Protein AF-A0A1C7M154-F1 (afdb_monomer)

Organism: Grifola frondosa (NCBI:txid5627)

Foldseek 3Di:
DDDDDDDDDDDDDDDDDDDDDDDDDDDDDDDDDDDDDDDDDDDDDDDPPPPPPPVQLVPKFWDWDDPPLAWIWTWIDDPFKIKIKIKGNLPAAAQKKKKWFDFDLAPTWMWIWGAAPVRDMAIFIFHDNHPDFTAGDPDDPKDKAWDSVPWACDDRMTMTMIMTGDDPDQKTKMKIFTANRHLNDNDSGGTGDHGPDMGIDMMGRGHRDHDDDDPPPPPDPPPPPQPPVSVVVVLVVVLCCCLVVPQPVVLVVQLVVCVVPDPCSVVSSVCSNPVVSVVVVVVSVPPDDDPPPPDDPPPPPVVVVVVVVVVVVVVVVVVVVVVVVVVVVVVVVPPD

Mean predicted aligned error: 20.42 Å

Nearest PDB structures (foldseek):
  4zel-assembly1_A  TM=6.102E-01  e=1.516E-05  Homo sapiens
  3hg0-assembly1_A  TM=2.632E-01  e=2.542E-01  Lactococcus phage TP901-1
  2f0c-assembly1_C  TM=2.699E-01  e=4.718E-01  Lactococcus phage TP901-1
  5d28-assembly1_D  TM=1.969E-01  e=4.227E+00  Orf virus
  5d28-assembly1_A  TM=1.958E-01  e=5.293E+00  Orf virus

Sequence (336 aa):
MRSGLALLIFAVSTLVAAHPKDNGSGGDNDAQNAAVSSTASSTAAAASATASGSNSTSGLTGETICMAALMCISAVVNGSTVEYTLQSTGAQTLGWMAMGFGTTMAGSPMVIMWPNSDNSITLSQRLATGEIMPIVDSNPPRAATLQESLSDLAGSTPTMVYTIPANSDTQQNIIWAFGTTNPDDSSPSANLLMHIMSGPTSIDLTKPLSGSSNSSTSAPVIVTPLMPYEKMIVKHAILCVVGFLGLLPAGALLARYLRTFSSTWFNGHWIFQFALACIICTVISGISGFHIGLCEERTNIDDLDNVERALFASNTKRNSGFRELSQITYRTFSRK

Structure (mmCIF, N/CA/C/O backbone):
data_AF-A0A1C7M154-F1
#
_entry.id   AF-A0A1C7M154-F1
#
loop_
_atom_site.group_PDB
_atom_site.id
_atom_site.type_symbol
_atom_site.label_atom_id
_atom_site.label_alt_id
_atom_site.label_comp_id
_atom_site.label_asym_id
_atom_site.label_entity_id
_atom_site.label_seq_id
_atom_site.pdbx_PDB_ins_code
_atom_site.Cartn_x
_atom_site.Cartn_y
_atom_site.Cartn_z
_atom_site.occupancy
_atom_site.B_iso_or_equiv
_atom_site.auth_seq_id
_atom_site.auth_comp_id
_atom_site.auth_asym_id
_atom_site.auth_atom_id
_atom_site.pdbx_PDB_model_num
ATOM 1 N N . MET A 1 1 ? 6.634 -9.603 -58.560 1.00 41.47 1 MET A N 1
ATOM 2 C CA . MET A 1 1 ? 7.430 -8.572 -57.857 1.00 41.47 1 MET A CA 1
ATOM 3 C C . MET A 1 1 ? 6.630 -7.268 -57.961 1.00 41.47 1 MET A C 1
ATOM 5 O O . MET A 1 1 ? 6.709 -6.624 -58.987 1.00 41.47 1 MET A O 1
ATOM 9 N N . ARG A 1 2 ? 5.545 -7.029 -57.210 1.00 37.97 2 ARG A N 1
ATOM 10 C CA . ARG A 1 2 ? 5.403 -6.648 -55.785 1.00 37.97 2 ARG A CA 1
ATOM 11 C C . ARG A 1 2 ? 6.294 -5.471 -55.346 1.00 37.97 2 ARG A C 1
ATOM 13 O O . ARG A 1 2 ? 7.397 -5.712 -54.882 1.00 37.97 2 ARG A O 1
ATOM 20 N N . SER A 1 3 ? 5.771 -4.249 -55.503 1.00 47.31 3 SER A N 1
ATOM 21 C CA . SER A 1 3 ? 5.882 -3.061 -54.618 1.00 47.31 3 SER A CA 1
ATOM 22 C C . SER A 1 3 ? 5.215 -1.883 -55.353 1.00 47.31 3 SER A C 1
ATOM 24 O O . SER A 1 3 ? 5.508 -1.693 -56.523 1.00 47.31 3 SER A O 1
ATOM 26 N N . GLY A 1 4 ? 4.290 -1.077 -54.833 1.00 36.09 4 GLY A N 1
ATOM 27 C CA . GLY A 1 4 ? 3.858 -0.833 -53.461 1.00 36.09 4 GLY A CA 1
ATOM 28 C C . GLY A 1 4 ? 3.883 0.678 -53.214 1.00 36.09 4 GLY A C 1
ATOM 29 O O . GLY A 1 4 ? 4.950 1.197 -52.920 1.00 36.09 4 GLY A O 1
ATOM 30 N N . LEU A 1 5 ? 2.748 1.375 -53.355 1.00 42.31 5 LEU A N 1
ATOM 31 C CA . LEU A 1 5 ? 2.497 2.661 -52.686 1.00 42.31 5 LEU A CA 1
ATOM 32 C C . LEU A 1 5 ? 0.999 3.005 -52.762 1.00 42.31 5 LEU A C 1
ATOM 34 O O . LEU A 1 5 ? 0.522 3.558 -53.748 1.00 42.31 5 LEU A O 1
ATOM 38 N N . ALA A 1 6 ? 0.248 2.632 -51.728 1.00 41.16 6 ALA A N 1
ATOM 39 C CA . ALA A 1 6 ? -1.108 3.118 -51.502 1.00 41.16 6 ALA A CA 1
ATOM 40 C C . ALA A 1 6 ? -1.053 4.098 -50.326 1.00 41.16 6 ALA A C 1
ATOM 42 O O . ALA A 1 6 ? -0.751 3.719 -49.197 1.00 41.16 6 ALA A O 1
ATOM 43 N N . LEU A 1 7 ? -1.286 5.368 -50.645 1.00 38.97 7 LEU A N 1
ATOM 44 C CA . LEU A 1 7 ? -1.477 6.473 -49.718 1.00 38.97 7 LEU A CA 1
ATOM 45 C C . LEU A 1 7 ? -2.889 6.345 -49.130 1.00 38.97 7 LEU A C 1
ATOM 47 O O . LEU A 1 7 ? -3.859 6.351 -49.887 1.00 38.97 7 LEU A O 1
ATOM 51 N N . LEU A 1 8 ? -3.020 6.225 -47.810 1.00 38.38 8 LEU A N 1
ATOM 52 C CA . LEU A 1 8 ? -4.323 6.228 -47.146 1.00 38.38 8 LEU A CA 1
ATOM 53 C C . LEU A 1 8 ? -4.295 7.195 -45.962 1.00 38.38 8 LEU A C 1
ATOM 55 O O . LEU A 1 8 ? -3.631 6.981 -44.952 1.00 38.38 8 LEU A O 1
ATOM 59 N N . ILE A 1 9 ? -5.001 8.300 -46.180 1.00 44.03 9 ILE A N 1
ATOM 60 C CA . ILE A 1 9 ? -5.341 9.360 -45.239 1.00 44.03 9 ILE A CA 1
ATOM 61 C C . ILE A 1 9 ? -6.497 8.845 -44.381 1.00 44.03 9 ILE A C 1
ATOM 63 O O . ILE A 1 9 ? -7.514 8.438 -44.935 1.00 44.03 9 ILE A O 1
ATOM 67 N N . PHE A 1 10 ? -6.384 8.928 -43.057 1.00 35.16 10 PHE A N 1
ATOM 68 C CA . PHE A 1 10 ? -7.551 8.938 -42.175 1.00 35.16 10 PHE A CA 1
ATOM 69 C C . PHE A 1 10 ? -7.342 9.950 -41.050 1.00 35.16 10 PHE A C 1
ATOM 71 O O . PHE A 1 10 ? -6.607 9.720 -40.095 1.00 35.16 10 PHE A O 1
ATOM 78 N N . ALA A 1 11 ? -8.007 11.093 -41.209 1.00 39.06 11 ALA A N 1
ATOM 79 C CA . ALA A 1 11 ? -8.373 11.989 -40.127 1.00 39.06 11 ALA A CA 1
ATOM 80 C C . ALA A 1 11 ? -9.690 11.482 -39.526 1.00 39.06 11 ALA A C 1
ATOM 82 O O . ALA A 1 11 ? -10.617 11.158 -40.268 1.00 39.06 11 ALA A O 1
ATOM 83 N N . VAL A 1 12 ? -9.787 11.441 -38.198 1.00 37.19 12 VAL A N 1
ATOM 84 C CA . VAL A 1 12 ? -11.063 11.268 -37.497 1.00 37.19 12 VAL A CA 1
ATOM 85 C C . VAL A 1 12 ? -11.185 12.393 -36.480 1.00 37.19 12 VAL A C 1
ATOM 87 O O . VAL A 1 12 ? -10.523 12.406 -35.447 1.00 37.19 12 VAL A O 1
ATOM 90 N N . SER A 1 13 ? -12.025 13.362 -36.831 1.00 38.16 13 SER A N 1
ATOM 91 C CA . SER A 1 13 ? -12.656 14.298 -35.911 1.00 38.16 13 SER A CA 1
ATOM 92 C C . SER A 1 13 ? -13.972 13.684 -35.445 1.00 38.16 13 SER A C 1
ATOM 94 O O . SER A 1 13 ? -14.763 13.249 -36.278 1.00 38.16 13 SER A O 1
ATOM 96 N N . THR A 1 14 ? -14.254 13.732 -34.147 1.00 42.22 14 THR A N 1
ATOM 97 C CA . THR A 1 14 ? -15.626 13.619 -33.637 1.00 42.22 14 THR A CA 1
ATOM 98 C C . THR A 1 14 ? -15.867 14.682 -32.580 1.00 42.22 14 THR A C 1
ATOM 100 O O . THR A 1 14 ? -15.286 14.670 -31.498 1.00 42.22 14 THR A O 1
ATOM 103 N N . LEU A 1 15 ? -16.728 15.613 -32.979 1.00 34.28 15 LEU A N 1
ATOM 104 C CA . LEU A 1 15 ? -17.442 16.611 -32.201 1.00 34.28 15 LEU A CA 1
ATOM 105 C C . LEU A 1 15 ? -18.646 15.908 -31.545 1.00 34.28 15 LEU A C 1
ATOM 107 O O . LEU A 1 15 ? -19.353 15.179 -32.240 1.00 34.28 15 LEU A O 1
ATOM 111 N N . VAL A 1 16 ? -18.928 16.148 -30.263 1.00 39.53 16 VAL A N 1
ATOM 112 C CA . VAL A 1 16 ? -20.250 15.862 -29.675 1.00 39.53 16 VAL A CA 1
ATOM 113 C C . VAL A 1 16 ? -20.767 17.124 -28.997 1.00 39.53 16 VAL A C 1
ATOM 115 O O . VAL A 1 16 ? -20.074 17.768 -28.214 1.00 39.53 16 VAL A O 1
ATOM 118 N N . ALA A 1 17 ? -21.988 17.474 -29.391 1.00 35.03 17 ALA A N 1
ATOM 119 C CA . ALA A 1 17 ? -22.746 18.654 -29.022 1.00 35.03 17 ALA A CA 1
ATOM 120 C C . ALA A 1 17 ? -23.394 18.525 -27.635 1.00 35.03 17 ALA A C 1
ATOM 122 O O . ALA A 1 17 ? -23.859 17.450 -27.259 1.00 35.03 17 ALA A O 1
ATOM 123 N N . ALA A 1 18 ? -23.510 19.651 -26.928 1.00 35.72 18 ALA A N 1
ATOM 124 C CA . ALA A 1 18 ? -24.386 19.815 -25.773 1.00 35.72 18 ALA A CA 1
ATOM 125 C C . ALA A 1 18 ? -25.512 20.802 -26.129 1.00 35.72 18 ALA A C 1
ATOM 127 O O . ALA A 1 18 ? -25.255 21.889 -26.647 1.00 35.72 18 ALA A O 1
ATOM 128 N N . HIS A 1 19 ? -26.755 20.391 -25.875 1.00 36.00 19 HIS A N 1
ATOM 129 C CA . HIS A 1 19 ? -27.983 21.172 -26.048 1.00 36.00 19 HIS A CA 1
ATOM 130 C C . HIS A 1 19 ? -28.336 21.905 -24.736 1.00 36.00 19 HIS A C 1
ATOM 132 O O . HIS A 1 19 ? -28.139 21.326 -23.664 1.00 36.00 19 HIS A O 1
ATOM 138 N N . PRO A 1 20 ? -28.880 23.137 -24.785 1.00 46.97 20 PRO A N 1
ATOM 139 C CA . PRO A 1 20 ? -29.168 23.949 -23.601 1.00 46.97 20 PRO A CA 1
ATOM 140 C C . PRO A 1 20 ? -30.495 23.567 -22.925 1.00 46.97 20 PRO A C 1
ATOM 142 O O . PRO A 1 20 ? -31.377 22.969 -23.549 1.00 46.97 20 PRO A O 1
ATOM 145 N N . LYS A 1 21 ? -30.654 23.955 -21.653 1.00 44.06 21 LYS A N 1
ATOM 146 C CA . LYS A 1 21 ? -31.955 24.070 -20.981 1.00 44.06 21 LYS A CA 1
ATOM 147 C C . LYS A 1 21 ? -32.096 25.444 -20.330 1.00 44.06 21 LYS A C 1
ATOM 149 O O . LYS A 1 21 ? -31.145 25.970 -19.759 1.00 44.06 21 LYS A O 1
ATOM 154 N N . ASP A 1 22 ? -33.303 25.966 -20.500 1.00 45.44 22 ASP A N 1
ATOM 155 C CA . ASP A 1 22 ? -33.770 27.331 -20.300 1.00 45.44 22 ASP A CA 1
ATOM 156 C C . ASP A 1 22 ? -33.967 27.785 -18.846 1.00 45.44 22 ASP A C 1
ATOM 158 O O . ASP A 1 22 ? -34.090 26.997 -17.909 1.00 45.44 22 ASP A O 1
ATOM 162 N N . ASN A 1 23 ? -34.059 29.114 -18.748 1.00 46.16 23 ASN A N 1
ATOM 163 C CA . ASN A 1 23 ? -34.400 29.973 -17.617 1.00 46.16 23 ASN A CA 1
ATOM 164 C C . ASN A 1 23 ? -35.858 29.859 -17.115 1.00 46.16 23 ASN A C 1
ATOM 166 O O . ASN A 1 23 ? -36.780 29.600 -17.885 1.00 46.16 23 ASN A O 1
ATOM 170 N N . GLY A 1 24 ? -36.066 30.267 -15.856 1.00 35.03 24 GLY A N 1
ATOM 171 C CA . GLY A 1 24 ? -37.339 30.744 -15.282 1.00 35.03 24 GLY A CA 1
ATOM 172 C C . GLY A 1 24 ? -37.205 30.848 -13.753 1.00 35.03 24 GLY A C 1
ATOM 173 O O . GLY A 1 24 ? -37.067 29.821 -13.107 1.00 35.03 24 GLY A O 1
ATOM 174 N N . SER A 1 25 ? -36.946 32.006 -13.132 1.00 37.38 25 SER A N 1
ATOM 175 C CA . SER A 1 25 ? -37.744 33.238 -12.951 1.00 37.38 25 SER A CA 1
ATOM 176 C C . SER A 1 25 ? -38.826 33.140 -11.863 1.00 37.38 25 SER A C 1
ATOM 178 O O . SER A 1 25 ? -39.807 32.426 -12.035 1.00 37.38 25 SER A O 1
ATOM 180 N N . GLY A 1 26 ? -38.659 33.966 -10.819 1.00 32.78 26 GLY A N 1
ATOM 181 C CA . GLY A 1 26 ? -39.734 34.746 -10.191 1.00 32.78 26 GLY A CA 1
ATOM 182 C C . GLY A 1 26 ? -40.412 34.174 -8.942 1.00 32.78 26 GLY A C 1
ATOM 183 O O . GLY A 1 26 ? -41.005 33.102 -8.993 1.00 32.78 26 GLY A O 1
ATOM 184 N N . GLY A 1 27 ? -40.434 34.963 -7.858 1.00 34.44 27 GLY A N 1
ATOM 185 C CA . GLY A 1 27 ? -41.433 34.806 -6.796 1.00 34.44 27 GLY A CA 1
ATOM 186 C C . GLY A 1 27 ? -41.036 35.329 -5.417 1.00 34.44 27 GLY A C 1
ATOM 187 O O . GLY A 1 27 ? -40.875 34.529 -4.502 1.00 34.44 27 GLY A O 1
ATOM 188 N N . ASP A 1 28 ? -40.922 36.650 -5.269 1.00 40.94 28 ASP A N 1
ATOM 189 C CA . ASP A 1 28 ? -41.000 37.340 -3.975 1.00 40.94 28 ASP A CA 1
ATOM 190 C C . ASP A 1 28 ? -42.370 37.102 -3.320 1.00 40.94 28 ASP A C 1
ATOM 192 O O . ASP A 1 28 ? -43.375 37.068 -4.029 1.00 40.94 28 ASP A O 1
ATOM 196 N N . ASN A 1 29 ? -42.420 36.994 -1.986 1.00 49.47 29 ASN A N 1
ATOM 197 C CA . ASN A 1 29 ? -43.559 37.428 -1.168 1.00 49.47 29 ASN A CA 1
ATOM 198 C C . ASN A 1 29 ? -43.111 37.687 0.279 1.00 49.47 29 ASN A C 1
ATOM 200 O O . ASN A 1 29 ? -42.797 36.771 1.040 1.00 49.47 29 ASN A O 1
ATOM 204 N N . ASP A 1 30 ? -43.113 38.975 0.611 1.00 35.81 30 ASP A N 1
ATOM 205 C CA . ASP A 1 30 ? -43.060 39.567 1.942 1.00 35.81 30 ASP A CA 1
ATOM 206 C C . ASP A 1 30 ? -44.344 39.325 2.764 1.00 35.81 30 ASP A C 1
ATOM 208 O O . ASP A 1 30 ? -45.377 38.896 2.252 1.00 35.81 30 ASP A O 1
ATOM 212 N N . ALA A 1 31 ? -44.262 39.783 4.020 1.00 36.31 31 ALA A N 1
ATOM 213 C CA . ALA A 1 31 ? -45.328 40.155 4.959 1.00 36.31 31 ALA A CA 1
ATOM 214 C C . ALA A 1 31 ? -45.718 39.069 5.981 1.00 36.31 31 ALA A C 1
ATOM 216 O O . ALA A 1 31 ? -46.324 38.054 5.666 1.00 36.31 31 ALA A O 1
ATOM 217 N N . GLN A 1 32 ? -45.235 39.154 7.224 1.00 33.09 32 GLN A N 1
ATOM 218 C CA . GLN A 1 32 ? -45.554 40.117 8.296 1.00 33.09 32 GLN A CA 1
ATOM 219 C C . GLN A 1 32 ? -46.784 39.734 9.138 1.00 33.09 32 GLN A C 1
ATOM 221 O O . GLN A 1 32 ? -47.911 39.684 8.664 1.00 33.09 32 GLN A O 1
ATOM 226 N N . ASN A 1 33 ? -46.499 39.690 10.445 1.00 31.27 33 ASN A N 1
ATOM 227 C CA . ASN A 1 33 ? -47.320 40.161 11.559 1.00 31.27 33 ASN A CA 1
ATOM 228 C C . ASN A 1 33 ? -48.384 39.214 12.141 1.00 31.27 33 ASN A C 1
ATOM 230 O O . ASN A 1 33 ? -49.430 38.987 11.549 1.00 31.27 33 ASN A O 1
ATOM 234 N N . ALA A 1 34 ? -48.174 38.811 13.396 1.00 32.00 34 ALA A N 1
ATOM 235 C CA . ALA A 1 34 ? -49.089 39.175 14.481 1.00 32.00 34 ALA A CA 1
ATOM 236 C C . ALA A 1 34 ? -48.482 38.791 15.836 1.00 32.00 34 ALA A C 1
ATOM 238 O O . ALA A 1 34 ? -48.326 37.618 16.172 1.00 32.00 34 ALA A O 1
ATOM 239 N N . ALA A 1 35 ? -48.167 39.813 16.627 1.00 31.12 35 ALA A N 1
ATOM 240 C CA . ALA A 1 35 ? -47.977 39.690 18.060 1.00 31.12 35 ALA A CA 1
ATOM 241 C C . ALA A 1 35 ? -49.317 39.355 18.735 1.00 31.12 35 ALA A C 1
ATOM 243 O O . ALA A 1 35 ? -50.307 40.055 18.526 1.00 31.12 35 ALA A O 1
ATOM 244 N N . VAL A 1 36 ? -49.325 38.343 19.603 1.00 33.00 36 VAL A N 1
ATOM 245 C CA . VAL A 1 36 ? -50.327 38.202 20.663 1.00 33.00 36 VAL A CA 1
ATOM 246 C C . VAL A 1 36 ? -49.579 37.971 21.969 1.00 33.00 36 VAL A C 1
ATOM 248 O O . VAL A 1 36 ? -48.823 37.016 22.121 1.00 33.00 36 VAL A O 1
ATOM 251 N N . SER A 1 37 ? -49.768 38.912 22.889 1.00 32.03 37 SER A N 1
ATOM 252 C CA . SER A 1 37 ? -49.282 38.883 24.262 1.00 32.03 37 SER A CA 1
ATOM 253 C C . SER A 1 37 ? -50.371 38.295 25.157 1.00 32.03 37 SER A C 1
ATOM 255 O O . SER A 1 37 ? -51.498 38.789 25.146 1.00 32.03 37 SER A O 1
ATOM 257 N N . SER A 1 38 ? -50.036 37.281 25.956 1.00 33.72 38 SER A N 1
ATOM 258 C CA . SER A 1 38 ? -50.789 36.926 27.163 1.00 33.72 38 SER A CA 1
ATOM 259 C C . SER A 1 38 ? -49.883 36.227 28.183 1.00 33.72 38 SER A C 1
ATOM 261 O O . SER A 1 38 ? -49.519 35.067 28.030 1.00 33.72 38 SER A O 1
ATOM 263 N N . THR A 1 39 ? -49.501 37.012 29.187 1.00 29.86 39 THR A N 1
ATOM 264 C CA . THR A 1 39 ? -49.412 36.738 30.631 1.00 29.86 39 THR A CA 1
ATOM 265 C C . THR A 1 39 ? -48.953 35.358 31.146 1.00 29.86 39 THR A C 1
ATOM 267 O O . THR A 1 39 ? -49.583 34.329 30.944 1.00 29.86 39 THR A O 1
ATOM 270 N N . ALA A 1 40 ? -47.873 35.440 31.931 1.00 32.22 40 ALA A N 1
ATOM 271 C CA . ALA A 1 40 ? -47.174 34.478 32.785 1.00 32.22 40 ALA A CA 1
ATOM 272 C C . ALA A 1 40 ? -47.936 33.275 33.377 1.00 32.22 40 ALA A C 1
ATOM 274 O O . ALA A 1 40 ? -49.020 33.428 33.933 1.00 32.22 40 ALA A O 1
ATOM 275 N N . SER A 1 41 ? -47.237 32.131 33.453 1.00 31.83 41 SER A N 1
ATOM 276 C CA . SER A 1 41 ? -47.127 31.285 34.658 1.00 31.83 41 SER A CA 1
ATOM 277 C C . SER A 1 41 ? -45.963 30.292 34.522 1.00 31.83 41 SER A C 1
ATOM 279 O O . SER A 1 41 ? -45.795 29.620 33.511 1.00 31.83 41 SER A O 1
ATOM 281 N N . SER A 1 42 ? -45.137 30.243 35.559 1.00 41.12 42 SER A N 1
ATOM 282 C CA . SER A 1 42 ? -43.916 29.456 35.726 1.00 41.12 42 SER A CA 1
ATOM 283 C C . SER A 1 42 ? -44.135 27.940 35.710 1.00 41.12 42 SER A C 1
ATOM 285 O O . SER A 1 42 ? -44.860 27.431 36.558 1.00 41.12 42 SER A O 1
ATOM 287 N N . THR A 1 43 ? -43.394 27.214 34.872 1.00 35.69 43 THR A N 1
ATOM 288 C CA . THR A 1 43 ? -42.873 25.871 35.187 1.00 35.69 43 THR A CA 1
ATOM 289 C C . THR A 1 43 ? -41.583 25.645 34.396 1.00 35.69 43 THR A C 1
ATOM 291 O O . THR A 1 43 ? -41.546 25.774 33.176 1.00 35.69 43 THR A O 1
ATOM 294 N N . ALA A 1 44 ? -40.493 25.372 35.111 1.00 41.50 44 ALA A N 1
ATOM 295 C CA . ALA A 1 44 ? -39.223 24.975 34.525 1.00 41.50 44 ALA A CA 1
ATOM 296 C C . ALA A 1 44 ? -39.363 23.551 33.968 1.00 41.50 44 ALA A C 1
ATOM 298 O O . ALA A 1 44 ? -39.564 22.610 34.732 1.00 41.50 44 ALA A O 1
ATOM 299 N N . ALA A 1 45 ? -39.260 23.397 32.650 1.00 36.00 45 ALA A N 1
ATOM 300 C CA . ALA A 1 45 ? -39.128 22.104 31.995 1.00 36.00 45 ALA A CA 1
ATOM 301 C C . ALA A 1 45 ? -37.853 22.134 31.154 1.00 36.00 45 ALA A C 1
ATOM 303 O O . ALA A 1 45 ? -37.678 22.980 30.277 1.00 36.00 45 ALA A O 1
ATOM 304 N N . ALA A 1 46 ? -36.934 21.246 31.521 1.00 35.25 46 ALA A N 1
ATOM 305 C CA . ALA A 1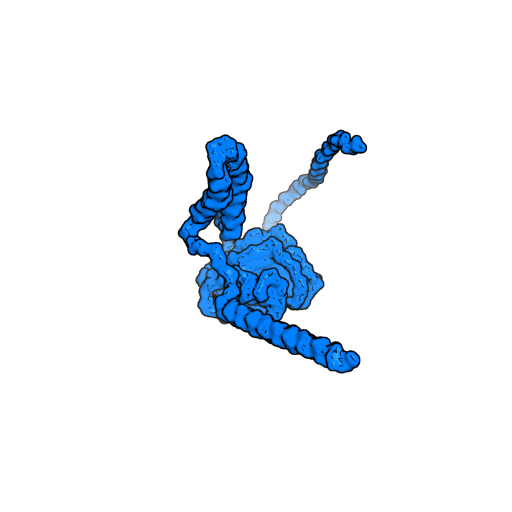 46 ? -35.611 21.105 30.955 1.00 35.25 46 ALA A CA 1
ATOM 306 C C . ALA A 1 46 ? -35.680 20.921 29.435 1.00 35.25 46 ALA A C 1
ATOM 308 O O . ALA A 1 46 ? -36.241 19.945 28.939 1.00 35.25 46 ALA A O 1
ATOM 309 N N . ALA A 1 47 ? -35.068 21.850 28.702 1.00 37.91 47 ALA A N 1
ATOM 310 C CA . ALA A 1 47 ? -34.684 21.609 27.326 1.00 37.91 47 ALA A CA 1
ATOM 311 C C . ALA A 1 47 ? -33.629 20.496 27.338 1.00 37.91 47 ALA A C 1
ATOM 313 O O . ALA A 1 47 ? -32.502 20.688 27.796 1.00 37.91 47 ALA A O 1
ATOM 314 N N . SER A 1 48 ? -34.018 19.314 26.873 1.00 39.91 48 SER A N 1
ATOM 315 C CA . SER A 1 48 ? -33.110 18.238 26.507 1.00 39.91 48 SER A CA 1
ATOM 316 C C . SER A 1 48 ? -32.251 18.723 25.342 1.00 39.91 48 SER A C 1
ATOM 318 O O . SER A 1 48 ? -32.631 18.617 24.178 1.00 39.91 48 SER A O 1
ATOM 320 N N . ALA A 1 49 ? -31.106 19.316 25.674 1.00 38.94 49 ALA A N 1
ATOM 321 C CA . ALA A 1 49 ? -30.028 19.529 24.733 1.00 38.94 49 ALA A CA 1
ATOM 322 C C . ALA A 1 49 ? -29.528 18.150 24.296 1.00 38.94 49 ALA A C 1
ATOM 324 O O . ALA A 1 49 ? -28.874 17.440 25.061 1.00 38.94 49 ALA A O 1
ATOM 325 N N . THR A 1 50 ? -29.860 17.758 23.069 1.00 37.47 50 THR A N 1
ATOM 326 C CA . THR A 1 50 ? -29.130 16.714 22.356 1.00 37.47 50 THR A CA 1
ATOM 327 C C . THR A 1 50 ? -27.692 17.202 22.247 1.00 37.47 50 THR A C 1
ATOM 329 O O . THR A 1 50 ? -27.377 18.067 21.432 1.00 37.47 50 THR A O 1
ATOM 332 N N . ALA A 1 51 ? -26.831 16.711 23.136 1.00 37.09 51 ALA A N 1
ATOM 333 C CA . ALA A 1 51 ? -25.401 16.894 23.025 1.00 37.09 51 ALA A CA 1
ATOM 334 C C . ALA A 1 51 ? -24.963 16.169 21.750 1.00 37.09 51 ALA A C 1
ATOM 336 O O . ALA A 1 51 ? -24.788 14.952 21.746 1.00 37.09 51 ALA A O 1
ATOM 337 N N . SER A 1 52 ? -24.818 16.914 20.653 1.00 39.72 52 SER A N 1
ATOM 338 C CA . SER A 1 52 ? -23.939 16.503 19.567 1.00 39.72 52 SER A CA 1
ATOM 339 C C . SER A 1 52 ? -22.575 16.281 20.203 1.00 39.72 52 SER A C 1
ATOM 341 O O . SER A 1 52 ? -21.923 17.232 20.633 1.00 39.72 52 SER A O 1
ATOM 343 N N . GLY A 1 53 ? -22.203 15.013 20.369 1.00 37.06 53 GLY A N 1
ATOM 344 C CA . GLY A 1 53 ? -20.901 14.617 20.869 1.00 37.06 53 GLY A CA 1
ATOM 345 C C . GLY A 1 53 ? -19.842 15.069 19.879 1.00 37.06 53 GLY A C 1
ATOM 346 O O . GLY A 1 53 ? -19.477 14.332 18.970 1.00 37.06 53 GLY A O 1
ATOM 347 N N . SER A 1 54 ? -19.357 16.294 20.051 1.00 42.31 54 SER A N 1
ATOM 348 C CA . SER A 1 54 ? -18.099 16.746 19.483 1.00 42.31 54 SER A CA 1
ATOM 349 C C . SER A 1 54 ? -17.012 15.910 20.146 1.00 42.31 54 SER A C 1
ATOM 351 O O . SER A 1 54 ? -16.550 16.249 21.239 1.00 42.31 54 SER A O 1
ATOM 353 N N . ASN A 1 55 ? -16.668 14.768 19.541 1.00 45.16 55 ASN A N 1
ATOM 354 C CA . ASN A 1 55 ? -15.568 13.942 20.014 1.00 45.16 55 ASN A CA 1
ATOM 355 C C . ASN A 1 55 ? -14.320 14.828 19.995 1.00 45.16 55 ASN A C 1
ATOM 357 O O . ASN A 1 55 ? -13.840 15.238 18.938 1.00 45.16 55 ASN A O 1
ATOM 361 N N . SER A 1 56 ? -13.885 15.250 21.177 1.00 47.59 56 SER A N 1
ATOM 362 C CA . SER A 1 56 ? -12.802 16.209 21.306 1.00 47.59 56 SER A CA 1
ATOM 363 C C . SER A 1 56 ? -11.521 15.469 20.948 1.00 47.59 56 SER A C 1
ATOM 365 O O . SER A 1 56 ? -11.048 14.659 21.733 1.00 47.59 56 SER A O 1
ATOM 367 N N . THR A 1 57 ? -10.953 15.734 19.769 1.00 56.41 57 THR A N 1
ATOM 368 C CA . THR A 1 57 ? -9.659 15.169 19.331 1.00 56.41 57 THR A CA 1
ATOM 369 C C . THR A 1 57 ? -8.469 15.718 20.127 1.00 56.41 57 THR A C 1
ATOM 371 O O . THR A 1 57 ? -7.316 15.454 19.796 1.00 56.41 57 THR A O 1
ATOM 374 N N . SER A 1 58 ? -8.735 16.494 21.179 1.00 56.38 58 SER A N 1
ATOM 375 C CA . SER A 1 58 ? -7.756 17.044 22.106 1.00 56.38 58 SER A CA 1
ATOM 376 C C . SER A 1 58 ? -6.913 15.922 22.718 1.00 56.38 58 SER A C 1
ATOM 378 O O . SER A 1 58 ? -7.353 15.232 23.632 1.00 56.38 58 SER A O 1
ATOM 380 N N . GLY A 1 59 ? -5.692 15.754 22.207 1.00 72.81 59 GLY A N 1
ATOM 381 C CA . GLY A 1 59 ? -4.726 14.758 22.678 1.00 72.81 59 GLY A CA 1
ATOM 382 C C . GLY A 1 59 ? -4.541 13.541 21.770 1.00 72.81 59 GLY A C 1
ATOM 383 O O . GLY A 1 59 ? -3.666 12.730 22.060 1.00 72.81 59 GLY A O 1
ATOM 384 N N . LEU A 1 60 ? -5.298 13.416 20.673 1.00 87.38 60 LEU A N 1
ATOM 385 C CA . LEU A 1 60 ? -5.021 12.400 19.655 1.00 87.38 60 LEU A CA 1
ATOM 386 C C . LEU A 1 60 ? -3.864 12.856 18.765 1.00 87.38 60 LEU A C 1
ATOM 388 O O . LEU A 1 60 ? -3.762 14.032 18.396 1.00 87.38 60 LEU A O 1
ATOM 392 N N . THR A 1 61 ? -3.000 11.913 18.410 1.00 93.75 61 THR A N 1
ATOM 393 C CA . THR A 1 61 ? -1.863 12.152 17.523 1.00 93.75 61 THR A CA 1
ATOM 394 C C . THR A 1 61 ? -1.962 11.287 16.277 1.00 93.75 61 THR A C 1
ATOM 396 O O . THR A 1 61 ? -2.605 10.240 16.285 1.00 93.75 61 THR A O 1
ATOM 399 N N . GLY A 1 62 ? -1.369 11.737 15.179 1.00 92.75 62 GLY A N 1
ATOM 400 C CA . GLY A 1 62 ? -1.491 11.079 13.895 1.00 92.75 62 GLY A CA 1
ATOM 401 C C . GLY A 1 62 ? -1.251 12.009 12.718 1.00 92.75 62 GLY A C 1
ATOM 402 O O . GLY A 1 62 ? -1.102 13.222 12.861 1.00 92.75 62 GLY A O 1
ATOM 403 N N . GLU A 1 63 ? -1.250 11.433 11.525 1.00 94.50 63 GLU A N 1
ATOM 404 C CA . GLU A 1 63 ? -1.013 12.156 10.283 1.00 94.50 63 GLU A CA 1
ATOM 405 C C . GLU A 1 63 ? -1.896 11.604 9.167 1.00 94.50 63 GLU A C 1
ATOM 407 O O . GLU A 1 63 ? -2.240 10.423 9.143 1.00 94.50 63 GLU A O 1
ATOM 412 N N . THR A 1 64 ? -2.254 12.481 8.229 1.00 94.62 64 THR A N 1
ATOM 413 C CA . THR A 1 64 ? -2.856 12.096 6.954 1.00 94.62 64 THR A CA 1
ATOM 414 C C . THR A 1 64 ? -1.896 12.405 5.823 1.00 94.62 64 THR A C 1
ATOM 416 O O . THR A 1 64 ? -1.406 13.528 5.710 1.00 94.62 64 THR A O 1
ATOM 419 N N . ILE A 1 65 ? -1.673 11.423 4.957 1.00 94.44 65 ILE A N 1
ATOM 420 C CA . ILE A 1 65 ? -0.878 11.566 3.743 1.00 94.44 65 ILE A CA 1
ATOM 421 C C . ILE A 1 65 ? -1.692 11.110 2.536 1.00 94.44 65 ILE A C 1
ATOM 423 O O . ILE A 1 65 ? -2.387 10.099 2.591 1.00 94.44 65 ILE A O 1
ATOM 427 N N . CYS A 1 66 ? -1.609 11.854 1.436 1.00 95.19 66 CYS A N 1
ATOM 428 C CA . CYS A 1 66 ? -2.284 11.529 0.182 1.00 95.19 66 CYS A CA 1
ATOM 429 C C . CYS A 1 66 ? -1.262 11.153 -0.888 1.00 95.19 66 CYS A C 1
ATOM 431 O O . CYS A 1 66 ? -0.239 11.819 -1.047 1.00 95.19 66 CYS A O 1
ATOM 433 N N . MET A 1 67 ? -1.544 10.083 -1.626 1.00 91.88 67 MET A N 1
ATOM 434 C CA . MET A 1 67 ? -0.619 9.463 -2.564 1.00 91.88 67 MET A CA 1
ATOM 435 C C . MET A 1 67 ? -1.188 9.484 -3.979 1.00 91.88 67 MET A C 1
ATOM 437 O O . MET A 1 67 ? -2.297 9.009 -4.230 1.00 91.88 67 MET A O 1
ATOM 441 N N . ALA A 1 68 ? -0.408 10.072 -4.892 1.00 82.75 68 ALA A N 1
ATOM 442 C CA . ALA A 1 68 ? -0.647 10.108 -6.337 1.00 82.75 68 ALA A CA 1
ATOM 443 C C . ALA A 1 68 ? -2.068 10.518 -6.773 1.00 82.75 68 ALA A C 1
ATOM 445 O O . ALA A 1 68 ? -2.548 10.085 -7.815 1.00 82.75 68 ALA A O 1
ATOM 446 N N . ALA A 1 69 ? -2.751 11.334 -5.964 1.00 89.88 69 ALA A N 1
ATOM 447 C CA . ALA A 1 69 ? -4.157 11.690 -6.145 1.00 89.88 69 ALA A CA 1
ATOM 448 C C . ALA A 1 69 ? -5.118 10.487 -6.268 1.00 89.88 69 ALA A C 1
ATOM 450 O O . ALA A 1 69 ? -6.229 10.685 -6.743 1.00 89.88 69 ALA A O 1
ATOM 451 N N . LEU A 1 70 ? -4.734 9.276 -5.837 1.00 92.75 70 LEU A N 1
ATOM 452 C CA . LEU A 1 70 ? -5.556 8.053 -5.893 1.00 92.75 70 LEU A CA 1
ATOM 453 C C . LEU A 1 70 ? -6.194 7.713 -4.545 1.00 92.75 70 LEU A C 1
ATOM 455 O O . LEU A 1 70 ? -7.363 7.330 -4.478 1.00 92.75 70 LEU A O 1
ATOM 459 N N . MET A 1 71 ? -5.416 7.842 -3.470 1.00 95.75 71 MET A N 1
ATOM 460 C CA . MET A 1 71 ? -5.869 7.528 -2.121 1.00 95.75 71 MET A CA 1
ATOM 461 C C . MET A 1 71 ? -5.165 8.376 -1.066 1.00 95.75 71 MET A C 1
ATOM 463 O O . MET A 1 71 ? -4.041 8.839 -1.266 1.00 95.75 71 MET A O 1
ATOM 467 N N . CYS A 1 72 ? -5.822 8.544 0.073 1.00 97.25 72 CYS A N 1
ATOM 468 C CA . CYS A 1 72 ? -5.253 9.105 1.285 1.00 97.25 72 CYS A CA 1
ATOM 469 C C . CYS A 1 72 ? -5.281 8.053 2.391 1.00 97.25 72 CYS A C 1
ATOM 471 O O . CYS A 1 72 ? -6.221 7.267 2.493 1.00 97.25 72 CYS A O 1
ATOM 473 N N . ILE A 1 73 ? -4.229 8.039 3.200 1.00 97.50 73 ILE A N 1
ATOM 474 C CA . ILE A 1 73 ? -4.141 7.241 4.414 1.00 97.50 73 ILE A CA 1
ATOM 475 C C . ILE A 1 73 ? -4.083 8.212 5.582 1.00 97.50 73 ILE A C 1
ATOM 477 O O . ILE A 1 73 ? -3.168 9.035 5.654 1.00 97.50 73 ILE A O 1
ATOM 481 N N . SER A 1 74 ? -5.024 8.076 6.505 1.00 96.56 74 SER A N 1
ATOM 482 C CA . SER A 1 74 ? -4.992 8.745 7.802 1.00 96.56 74 SER A CA 1
ATOM 483 C C . SER A 1 74 ? -4.666 7.728 8.881 1.00 96.56 74 SER A C 1
ATOM 485 O O . SER A 1 74 ? -5.245 6.648 8.888 1.00 96.56 74 SER A O 1
ATOM 487 N N . ALA A 1 75 ? -3.757 8.071 9.786 1.00 95.88 75 ALA A N 1
ATOM 488 C CA . ALA A 1 75 ? -3.480 7.298 10.987 1.00 95.88 75 ALA A CA 1
ATOM 489 C C . ALA A 1 75 ? -3.847 8.124 12.218 1.00 95.88 75 ALA A C 1
ATOM 491 O O . ALA A 1 75 ? -3.480 9.296 12.290 1.00 95.88 75 ALA A O 1
ATOM 492 N N . VAL A 1 76 ? -4.528 7.514 13.184 1.00 95.12 76 VAL A N 1
ATOM 493 C CA . VAL A 1 76 ? -4.906 8.138 14.456 1.00 95.12 76 VAL A CA 1
ATOM 494 C C . VAL A 1 76 ? -4.525 7.205 15.597 1.00 95.12 76 VAL A C 1
ATOM 496 O O . VAL A 1 76 ? -5.004 6.076 15.682 1.00 95.12 76 VAL A O 1
ATOM 499 N N . VAL A 1 77 ? -3.659 7.670 16.492 1.00 94.38 77 VAL A N 1
ATOM 500 C CA . VAL A 1 77 ? -3.283 6.946 17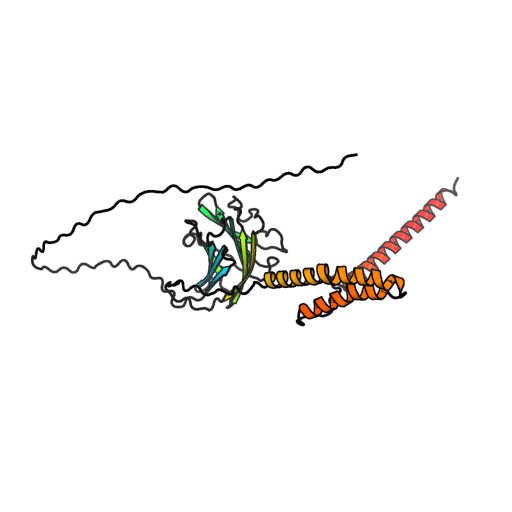.706 1.00 94.38 77 VAL A CA 1
ATOM 501 C C . VAL A 1 77 ? -4.359 7.168 18.760 1.00 94.38 77 VAL A C 1
ATOM 503 O O . VAL A 1 77 ? -4.578 8.290 19.216 1.00 94.38 77 VAL A O 1
ATOM 506 N N . ASN A 1 78 ? -5.009 6.082 19.168 1.00 89.56 78 ASN A N 1
ATOM 507 C CA . ASN A 1 78 ? -6.022 6.066 20.212 1.00 89.56 78 ASN A CA 1
ATOM 508 C C . ASN A 1 78 ? -5.637 5.031 21.277 1.00 89.56 78 ASN A C 1
ATOM 510 O O . ASN A 1 78 ? -5.936 3.837 21.166 1.00 89.56 78 ASN A O 1
ATOM 514 N N . GLY A 1 79 ? -4.911 5.491 22.298 1.00 87.25 79 GLY A N 1
ATOM 515 C CA . GLY A 1 79 ? -4.455 4.652 23.404 1.00 87.25 79 GLY A CA 1
ATOM 516 C C . GLY A 1 79 ? -3.547 3.510 22.938 1.00 87.25 79 GLY A C 1
ATOM 517 O O . GLY A 1 79 ? -2.423 3.743 22.506 1.00 87.25 79 GLY A O 1
ATOM 518 N N . SER A 1 80 ? -4.029 2.269 23.050 1.00 90.94 80 SER A N 1
ATOM 519 C CA . SER A 1 80 ? -3.287 1.051 22.689 1.00 90.94 80 SER A CA 1
ATOM 520 C C . SER A 1 80 ? -3.481 0.602 21.238 1.00 90.94 80 SER A C 1
ATOM 522 O O . SER A 1 80 ? -3.023 -0.479 20.869 1.00 90.94 80 SER A O 1
ATOM 524 N N . THR A 1 81 ? -4.171 1.387 20.412 1.00 94.62 81 THR A N 1
ATOM 525 C CA . THR A 1 81 ? -4.446 1.058 19.007 1.00 94.62 81 THR A CA 1
ATOM 526 C C . THR A 1 81 ? -4.161 2.238 18.094 1.00 94.62 81 THR A C 1
ATOM 528 O O . THR A 1 81 ? -4.279 3.392 18.501 1.00 94.62 81 THR A O 1
ATOM 531 N N . VAL A 1 82 ? -3.802 1.936 16.851 1.00 96.19 82 VAL A N 1
ATOM 532 C CA . VAL A 1 82 ? -3.759 2.905 15.759 1.00 96.19 82 VAL A CA 1
ATOM 533 C C . VAL A 1 82 ? -4.901 2.578 14.809 1.00 96.19 82 VAL A C 1
ATOM 535 O O . VAL A 1 82 ? -5.013 1.449 14.327 1.00 96.19 82 VAL A O 1
ATOM 538 N N . GLU A 1 83 ? -5.760 3.560 14.577 1.00 97.12 83 GLU A N 1
ATOM 539 C CA . GLU A 1 83 ? -6.802 3.518 13.561 1.00 97.12 83 GLU A CA 1
ATOM 540 C C . GLU A 1 83 ? -6.227 4.023 12.243 1.00 97.12 83 GLU A C 1
ATOM 542 O O . GLU A 1 83 ? -5.600 5.082 12.198 1.00 97.12 83 GLU A O 1
ATOM 547 N N . TYR A 1 84 ? -6.427 3.254 11.180 1.00 97.56 84 TYR A N 1
ATOM 548 C CA . TYR A 1 84 ? -6.027 3.606 9.831 1.00 97.56 84 TYR A CA 1
ATOM 549 C C . TYR A 1 84 ? -7.260 3.723 8.941 1.00 97.56 84 TYR A C 1
ATOM 551 O O . TYR A 1 84 ? -8.043 2.780 8.820 1.00 97.56 84 TYR A O 1
ATOM 559 N N . THR A 1 85 ? -7.382 4.863 8.269 1.00 97.81 85 THR A N 1
ATOM 560 C CA . THR A 1 85 ? -8.440 5.145 7.297 1.00 97.81 85 THR A CA 1
ATOM 561 C C . THR A 1 85 ? -7.833 5.201 5.909 1.00 97.81 85 THR A C 1
ATOM 563 O O . THR A 1 85 ? -6.996 6.058 5.629 1.00 97.81 85 THR A O 1
ATOM 566 N N . LEU A 1 86 ? -8.259 4.290 5.039 1.00 97.94 86 LEU A N 1
ATOM 567 C CA . LEU A 1 86 ? -7.912 4.264 3.623 1.00 97.94 86 LEU A CA 1
ATOM 568 C C . LEU A 1 86 ? -9.063 4.907 2.860 1.00 97.94 86 LEU A C 1
ATOM 570 O O . LEU A 1 86 ? -10.159 4.354 2.795 1.00 97.94 86 LEU A O 1
ATOM 574 N N . GLN A 1 87 ? -8.814 6.073 2.279 1.00 97.50 87 GLN A N 1
ATOM 575 C CA . GLN A 1 87 ? -9.807 6.831 1.530 1.00 97.50 87 GLN A CA 1
ATOM 576 C C . GLN A 1 87 ? -9.424 6.890 0.058 1.00 97.50 87 GLN A C 1
ATOM 578 O O . GLN A 1 87 ? -8.340 7.361 -0.275 1.00 97.50 87 GLN A O 1
ATOM 583 N N . SER A 1 88 ? -10.326 6.484 -0.833 1.00 96.81 88 SER A N 1
ATOM 584 C CA . SER A 1 88 ? -10.173 6.765 -2.260 1.00 96.81 88 SER A CA 1
ATOM 585 C C . SER A 1 88 ? -10.503 8.230 -2.547 1.00 96.81 88 SER A C 1
ATOM 587 O O . SER A 1 88 ? -11.437 8.796 -1.982 1.00 96.81 88 SER A O 1
ATOM 589 N N . THR A 1 89 ? -9.769 8.850 -3.466 1.00 95.56 89 THR A N 1
ATOM 590 C CA . THR A 1 89 ? -10.055 10.211 -3.954 1.00 95.56 89 THR A CA 1
ATOM 591 C C . THR A 1 89 ? -11.117 10.241 -5.057 1.00 95.56 89 THR A C 1
ATOM 593 O O . THR A 1 89 ? -11.516 11.324 -5.483 1.00 95.56 89 THR A O 1
ATOM 596 N N . GLY A 1 90 ? -11.536 9.076 -5.564 1.00 94.00 90 GLY A N 1
ATOM 597 C CA . GLY A 1 90 ? -12.436 8.967 -6.713 1.00 94.00 90 GLY A CA 1
ATOM 598 C C . GLY A 1 90 ? -11.785 9.259 -8.068 1.00 94.00 90 GLY A C 1
ATOM 599 O O . GLY A 1 90 ? -12.472 9.235 -9.085 1.00 94.00 90 GLY A O 1
ATOM 600 N N . ALA A 1 91 ? -10.470 9.513 -8.119 1.00 92.75 91 ALA A N 1
ATOM 601 C CA . ALA A 1 91 ? -9.762 9.763 -9.378 1.00 92.75 91 ALA A CA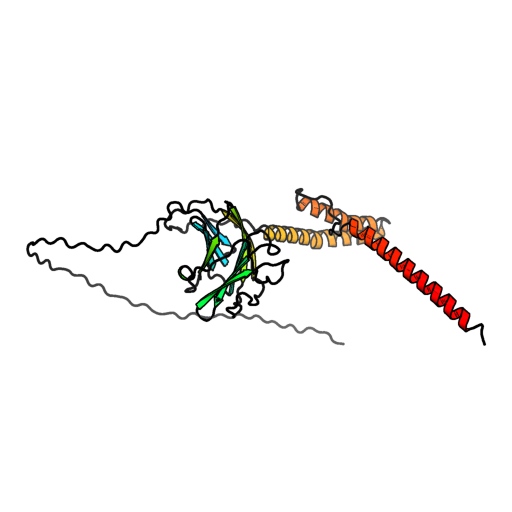 1
ATOM 602 C C . ALA A 1 91 ? -9.739 8.538 -10.310 1.00 92.75 91 ALA A C 1
ATOM 604 O O . ALA A 1 91 ? -9.649 8.690 -11.523 1.00 92.75 91 ALA A O 1
ATOM 605 N N . GLN A 1 92 ? -9.822 7.333 -9.741 1.00 94.38 92 GLN A N 1
ATOM 606 C CA . GLN A 1 92 ? -9.927 6.057 -10.445 1.00 94.38 92 GLN A CA 1
ATOM 607 C C . GLN A 1 92 ? -10.977 5.182 -9.751 1.00 94.38 92 GLN A C 1
ATOM 609 O O . GLN A 1 92 ? -11.223 5.336 -8.554 1.00 94.38 92 GLN A O 1
ATOM 614 N N . THR A 1 93 ? -11.565 4.233 -10.484 1.00 94.69 93 THR A N 1
ATOM 615 C CA . THR A 1 93 ? -12.480 3.235 -9.912 1.00 94.69 93 THR A CA 1
ATOM 616 C C . THR A 1 93 ? -11.784 2.449 -8.802 1.00 94.69 93 THR A C 1
ATOM 618 O O . THR A 1 93 ? -10.687 1.932 -9.012 1.00 94.69 93 THR A O 1
ATOM 621 N N . LEU A 1 94 ? -12.417 2.350 -7.632 1.00 96.00 94 LEU A N 1
ATOM 622 C CA . LEU A 1 94 ? -11.916 1.547 -6.521 1.00 96.00 94 LEU A CA 1
ATOM 623 C C . LEU A 1 94 ? -12.167 0.058 -6.794 1.00 96.00 94 LEU A C 1
ATOM 625 O O . LEU A 1 94 ? -13.313 -0.376 -6.853 1.00 96.00 94 LEU A O 1
ATOM 629 N N . GLY A 1 95 ? -11.091 -0.720 -6.906 1.00 97.19 95 GLY A N 1
ATOM 630 C CA . GLY A 1 95 ? -11.133 -2.179 -6.814 1.00 97.19 95 GLY A CA 1
ATOM 631 C C . GLY A 1 95 ? -10.734 -2.647 -5.420 1.00 97.19 95 GLY A C 1
ATOM 632 O O . GLY A 1 95 ? -11.515 -3.292 -4.733 1.00 97.19 95 GLY A O 1
ATOM 633 N N . TRP A 1 96 ? -9.527 -2.276 -4.992 1.00 98.19 96 TRP A N 1
ATOM 634 C CA . TRP A 1 96 ? -8.983 -2.581 -3.670 1.00 98.19 96 TRP A CA 1
ATOM 635 C C . TRP A 1 96 ? -7.911 -1.555 -3.279 1.00 98.19 96 TRP A C 1
ATOM 637 O O . TRP A 1 96 ? -7.259 -0.957 -4.139 1.00 98.19 96 TRP A O 1
ATOM 647 N N . MET A 1 97 ? -7.710 -1.357 -1.977 1.00 98.25 97 MET A N 1
ATOM 648 C CA . MET A 1 97 ? -6.623 -0.539 -1.429 1.00 98.25 97 MET A CA 1
ATOM 649 C C . MET A 1 97 ? -5.807 -1.359 -0.440 1.00 98.25 97 MET A C 1
ATOM 651 O O . MET A 1 97 ? -6.348 -2.208 0.268 1.00 98.25 97 MET A O 1
ATOM 655 N N . ALA A 1 98 ? -4.504 -1.102 -0.382 1.00 97.88 98 ALA A N 1
ATOM 656 C CA . ALA A 1 98 ? -3.623 -1.770 0.559 1.00 97.88 98 ALA A CA 1
ATOM 657 C C . ALA A 1 98 ? -2.670 -0.805 1.255 1.00 97.88 98 ALA A C 1
ATOM 659 O O . ALA A 1 98 ? -2.189 0.167 0.666 1.00 97.88 98 ALA A O 1
ATOM 660 N N . MET A 1 99 ? -2.343 -1.160 2.493 1.00 97.81 99 MET A N 1
ATOM 661 C CA . MET A 1 99 ? -1.244 -0.598 3.261 1.00 97.81 99 MET A CA 1
ATOM 662 C C . MET A 1 99 ? -0.358 -1.735 3.768 1.00 97.81 99 MET A C 1
ATOM 664 O O . MET A 1 99 ? -0.848 -2.683 4.372 1.00 97.81 99 MET A O 1
ATOM 668 N N . GLY A 1 100 ? 0.949 -1.641 3.551 1.00 97.06 100 GLY A N 1
ATOM 669 C CA . GLY A 1 100 ? 1.945 -2.528 4.146 1.00 97.06 100 GLY A CA 1
ATOM 670 C C . GLY A 1 100 ? 2.819 -1.820 5.163 1.00 97.06 100 GLY A C 1
ATOM 671 O O . GLY A 1 100 ? 3.083 -0.631 5.030 1.00 97.06 100 GLY A O 1
ATOM 672 N N . PHE A 1 101 ? 3.293 -2.559 6.160 1.00 96.50 101 PHE A N 1
ATOM 673 C CA . PHE A 1 101 ? 4.186 -2.073 7.207 1.00 96.50 101 PHE A CA 1
ATOM 674 C C . PHE A 1 101 ? 5.634 -2.416 6.857 1.00 96.50 101 PHE A C 1
ATOM 676 O O . PHE A 1 101 ? 6.101 -3.519 7.132 1.00 96.50 101 PHE A O 1
ATOM 683 N N . GLY A 1 102 ? 6.330 -1.469 6.229 1.00 94.62 102 GLY A N 1
ATOM 684 C CA . GLY A 1 102 ? 7.698 -1.635 5.746 1.00 94.62 102 GLY A CA 1
ATOM 685 C C . GLY A 1 102 ? 8.006 -0.704 4.576 1.00 94.62 102 GLY A C 1
ATOM 686 O O . GLY A 1 102 ? 7.334 0.307 4.384 1.00 94.62 102 GLY A O 1
ATOM 687 N N . THR A 1 103 ? 9.046 -1.024 3.809 1.00 94.69 103 THR A N 1
ATOM 688 C CA . THR A 1 103 ? 9.540 -0.186 2.697 1.00 94.69 103 THR A CA 1
ATOM 689 C C . THR A 1 103 ? 9.468 -0.870 1.329 1.00 94.69 103 THR A C 1
ATOM 691 O O . THR A 1 103 ? 9.626 -0.202 0.308 1.00 94.69 103 THR A O 1
ATOM 694 N N . THR A 1 104 ? 9.207 -2.178 1.295 1.00 94.75 104 THR A N 1
ATOM 695 C CA . THR A 1 104 ? 9.099 -3.015 0.085 1.00 94.75 104 THR A CA 1
ATOM 696 C C . THR A 1 104 ? 7.955 -4.010 0.228 1.00 94.75 104 THR A C 1
ATOM 698 O O . THR A 1 104 ? 7.605 -4.365 1.350 1.00 94.75 104 THR A O 1
ATOM 701 N N . MET A 1 105 ? 7.379 -4.501 -0.872 1.00 94.94 105 MET A N 1
ATOM 702 C CA . MET A 1 105 ? 6.294 -5.493 -0.818 1.00 94.94 105 MET A CA 1
ATOM 703 C C . MET A 1 105 ? 6.769 -6.818 -0.211 1.00 94.94 105 MET A C 1
ATOM 705 O O . MET A 1 105 ? 6.124 -7.376 0.678 1.00 94.94 105 MET A O 1
ATOM 709 N N . ALA A 1 106 ? 7.939 -7.285 -0.648 1.00 96.31 106 ALA A N 1
ATOM 710 C CA . ALA A 1 106 ? 8.586 -8.460 -0.087 1.00 96.31 106 ALA A CA 1
ATOM 711 C C . ALA A 1 106 ? 8.919 -8.249 1.400 1.00 96.31 106 ALA A C 1
ATOM 713 O O . ALA A 1 106 ? 9.579 -7.274 1.765 1.00 96.31 106 ALA A O 1
ATOM 714 N N . GLY A 1 107 ? 8.479 -9.179 2.247 1.00 94.25 107 GLY A N 1
ATOM 715 C CA . GLY A 1 107 ? 8.770 -9.206 3.681 1.00 94.25 107 GLY A CA 1
ATOM 716 C C . GLY A 1 107 ? 7.952 -8.240 4.544 1.00 94.25 107 GLY A C 1
ATOM 717 O O . GLY A 1 107 ? 8.106 -8.280 5.763 1.00 94.25 107 GLY A O 1
ATOM 718 N N . SER A 1 108 ? 7.076 -7.415 3.962 1.00 96.06 108 SER A N 1
ATOM 719 C CA . SER A 1 108 ? 6.228 -6.491 4.726 1.00 96.06 108 SER A CA 1
ATOM 720 C C . SER A 1 108 ? 4.835 -7.082 4.958 1.00 96.06 108 SER A C 1
ATOM 722 O O . SER A 1 108 ? 4.167 -7.442 3.985 1.00 96.06 108 SER A O 1
ATOM 724 N N . PRO A 1 109 ? 4.343 -7.150 6.208 1.00 96.75 109 PRO A N 1
ATOM 725 C CA . PRO A 1 109 ? 2.946 -7.466 6.480 1.00 96.75 109 PRO A CA 1
ATOM 726 C C . PRO A 1 109 ? 2.035 -6.391 5.886 1.00 96.75 109 PRO A C 1
ATOM 728 O O . PRO A 1 109 ? 2.269 -5.198 6.086 1.00 96.75 109 PRO A O 1
ATOM 731 N N . MET A 1 110 ? 0.994 -6.801 5.172 1.00 97.19 110 MET A N 1
ATOM 732 C CA . MET A 1 110 ? 0.068 -5.915 4.471 1.00 97.19 110 MET A CA 1
ATOM 733 C C . MET A 1 110 ? -1.361 -6.138 4.932 1.00 97.19 110 MET A C 1
ATOM 735 O O . MET A 1 110 ? -1.772 -7.267 5.174 1.00 97.19 110 MET A O 1
ATOM 739 N N . VAL A 1 111 ? -2.126 -5.058 5.010 1.00 98.31 111 VAL A N 1
ATOM 740 C CA . VAL A 1 111 ? -3.580 -5.065 5.125 1.00 98.31 111 VAL A CA 1
ATOM 741 C C . VAL A 1 111 ? -4.131 -4.621 3.783 1.00 98.31 111 VAL A C 1
ATOM 743 O O . VAL A 1 111 ? -3.796 -3.545 3.291 1.00 98.31 111 VAL A O 1
ATOM 746 N N . ILE A 1 112 ? -4.960 -5.464 3.187 1.00 98.38 112 ILE A N 1
ATOM 747 C CA . ILE A 1 112 ? -5.627 -5.215 1.916 1.00 98.38 112 ILE A CA 1
ATOM 748 C C . ILE A 1 112 ? -7.126 -5.225 2.177 1.00 98.38 112 ILE A C 1
ATOM 750 O O . ILE A 1 112 ? -7.626 -6.128 2.846 1.00 98.38 112 ILE A O 1
ATOM 754 N N . MET A 1 113 ? -7.830 -4.224 1.659 1.00 98.38 113 MET A N 1
ATOM 755 C CA . MET A 1 113 ? -9.268 -4.078 1.836 1.00 98.38 113 MET A CA 1
ATOM 756 C C . MET A 1 113 ? -9.959 -3.813 0.507 1.00 98.38 113 MET A C 1
ATOM 758 O O . MET A 1 113 ? -9.431 -3.092 -0.347 1.00 98.38 113 MET A O 1
ATOM 762 N N . TRP A 1 114 ? -11.146 -4.384 0.343 1.00 98.12 114 TRP A N 1
ATOM 763 C CA . TRP A 1 114 ? -11.993 -4.135 -0.816 1.00 98.12 114 TRP A CA 1
ATOM 764 C C . TRP A 1 114 ? -13.478 -4.236 -0.464 1.00 98.12 114 TRP A C 1
ATOM 766 O O . TRP A 1 114 ? -13.845 -4.989 0.442 1.00 98.12 114 TRP A O 1
ATOM 776 N N . PRO A 1 115 ? -14.333 -3.481 -1.172 1.00 96.81 115 PRO A N 1
ATOM 777 C CA . PRO A 1 115 ? -15.776 -3.620 -1.059 1.00 96.81 115 PRO A CA 1
ATOM 778 C C . PRO A 1 115 ? -16.251 -4.909 -1.733 1.00 96.81 115 PRO A C 1
ATOM 780 O O . PRO A 1 115 ? -15.702 -5.321 -2.751 1.00 96.81 115 PRO A O 1
ATOM 783 N N . ASN A 1 116 ? -17.307 -5.512 -1.209 1.00 95.88 116 ASN A N 1
ATOM 784 C CA . ASN A 1 116 ? -17.991 -6.650 -1.812 1.00 95.88 116 ASN A CA 1
ATOM 785 C C . ASN A 1 116 ? -19.306 -6.206 -2.466 1.00 95.88 116 ASN A C 1
ATOM 787 O O . ASN A 1 116 ? -19.816 -5.111 -2.221 1.00 95.88 116 ASN A O 1
ATOM 791 N N . SER A 1 117 ? -19.890 -7.078 -3.287 1.00 92.50 117 SER A N 1
ATOM 792 C CA . SER A 1 117 ? -21.147 -6.808 -4.002 1.00 92.50 117 SER A CA 1
ATOM 793 C C . SER A 1 117 ? -22.368 -6.626 -3.089 1.00 92.50 117 SER A C 1
ATOM 795 O O . SER A 1 117 ? -23.364 -6.038 -3.507 1.00 92.50 117 SER A O 1
ATOM 797 N N . ASP A 1 118 ? -22.295 -7.087 -1.840 1.00 91.88 118 ASP A N 1
ATOM 798 C CA . ASP A 1 118 ? -23.318 -6.928 -0.800 1.00 91.88 118 ASP A CA 1
ATOM 799 C C . ASP A 1 118 ? -23.130 -5.664 0.066 1.00 91.88 118 ASP A C 1
ATOM 801 O O . ASP A 1 118 ? -23.869 -5.464 1.029 1.00 91.88 118 ASP A O 1
ATOM 805 N N . ASN A 1 119 ? -22.186 -4.788 -0.297 1.00 89.81 119 ASN A N 1
ATOM 806 C CA . ASN A 1 119 ? -21.733 -3.621 0.472 1.00 89.81 119 ASN A CA 1
ATOM 807 C C . ASN A 1 119 ? -21.014 -3.956 1.790 1.00 89.81 119 ASN A C 1
ATOM 809 O O . ASN A 1 119 ? -20.769 -3.051 2.588 1.00 89.81 119 ASN A O 1
ATOM 813 N N . SER A 1 120 ? -20.644 -5.217 2.028 1.00 94.50 120 SER A N 1
ATOM 814 C CA . SER A 1 120 ? -19.670 -5.544 3.071 1.00 94.50 120 SER A CA 1
ATOM 815 C C . SER A 1 120 ? -18.250 -5.195 2.613 1.00 94.50 120 SER A C 1
ATOM 817 O O . SER A 1 120 ? -18.004 -4.911 1.438 1.00 94.50 120 SER A O 1
ATOM 819 N N . ILE A 1 121 ? -17.298 -5.206 3.543 1.00 97.56 121 ILE A N 1
ATOM 820 C CA . ILE A 1 121 ? -15.882 -4.974 3.254 1.00 97.56 121 ILE A CA 1
ATOM 821 C C . ILE A 1 121 ? -15.112 -6.222 3.650 1.00 97.56 121 ILE A C 1
ATOM 823 O O . ILE A 1 121 ? -15.228 -6.695 4.779 1.00 97.56 121 ILE A O 1
ATOM 827 N N . THR A 1 122 ? -14.267 -6.724 2.757 1.00 98.12 122 THR A N 1
ATOM 828 C CA . THR A 1 122 ? -13.304 -7.756 3.130 1.00 98.12 122 THR A CA 1
ATOM 829 C C . THR A 1 122 ? -12.004 -7.104 3.558 1.00 98.12 122 THR A C 1
ATOM 831 O O . THR A 1 122 ? -11.413 -6.325 2.814 1.00 98.12 122 THR A O 1
ATOM 834 N N . LEU A 1 123 ? -11.536 -7.461 4.755 1.00 98.12 123 LEU A N 1
ATOM 835 C CA . LEU A 1 123 ? -10.183 -7.188 5.224 1.00 98.12 123 LEU A CA 1
ATOM 836 C C . LEU A 1 123 ? -9.349 -8.464 5.105 1.00 98.12 123 LEU A C 1
ATOM 838 O O . LEU A 1 123 ? -9.734 -9.527 5.587 1.00 98.12 123 LEU A O 1
ATOM 842 N N . SER A 1 124 ? -8.175 -8.347 4.495 1.00 98.25 124 SER A N 1
ATOM 843 C CA . SER A 1 124 ? -7.220 -9.437 4.350 1.00 98.25 124 SER A CA 1
ATOM 844 C C . SER A 1 124 ? -5.831 -9.001 4.788 1.00 98.25 124 SER A C 1
ATOM 846 O O . SER A 1 124 ? -5.257 -8.070 4.222 1.00 98.25 124 SER A O 1
ATOM 848 N N . GLN A 1 125 ? -5.272 -9.691 5.782 1.00 97.88 125 GLN A N 1
ATOM 849 C CA . GLN A 1 125 ? -3.865 -9.539 6.135 1.00 97.88 125 GLN A CA 1
ATOM 850 C C . GLN A 1 125 ? -3.024 -10.532 5.347 1.00 97.88 125 GLN A C 1
ATOM 852 O O . GLN A 1 125 ? -3.293 -11.734 5.370 1.00 97.88 125 GLN A O 1
ATOM 857 N N . ARG A 1 126 ? -2.018 -10.033 4.631 1.00 98.00 126 ARG A N 1
ATOM 858 C CA . ARG A 1 126 ? -1.189 -10.835 3.730 1.00 98.00 126 ARG A CA 1
ATOM 859 C C . ARG A 1 126 ? 0.294 -10.555 3.900 1.00 98.00 126 ARG A C 1
ATOM 861 O O . ARG A 1 126 ? 0.691 -9.483 4.348 1.00 98.00 126 ARG A O 1
ATOM 868 N N . LEU A 1 127 ? 1.103 -11.509 3.459 1.00 97.00 127 LEU A N 1
ATOM 869 C CA . LEU A 1 127 ? 2.554 -11.406 3.375 1.00 97.00 127 LEU A CA 1
ATOM 870 C C . LEU A 1 127 ? 3.018 -11.918 2.008 1.00 97.00 127 LEU A C 1
ATOM 872 O O . LEU A 1 127 ? 2.471 -12.882 1.467 1.00 97.00 127 LEU A O 1
ATOM 876 N N . ALA A 1 128 ? 4.036 -11.273 1.446 1.00 95.75 128 ALA A N 1
ATOM 877 C CA . ALA A 1 128 ? 4.688 -11.717 0.221 1.00 95.75 128 ALA A CA 1
ATOM 878 C C . ALA A 1 128 ? 6.178 -11.956 0.472 1.00 95.75 128 ALA A C 1
ATOM 880 O O . ALA A 1 128 ? 6.826 -11.207 1.199 1.00 95.75 128 ALA A O 1
ATOM 881 N N . THR A 1 129 ? 6.741 -12.990 -0.148 1.00 94.44 129 THR A N 1
ATOM 882 C CA . THR A 1 129 ? 8.187 -13.277 -0.109 1.00 94.44 129 THR A CA 1
ATOM 883 C C . THR A 1 129 ? 8.960 -12.575 -1.230 1.00 94.44 129 THR A C 1
ATOM 885 O O . THR A 1 129 ? 10.185 -12.639 -1.270 1.00 94.44 129 THR A O 1
ATOM 888 N N . GLY A 1 130 ? 8.251 -11.895 -2.132 1.00 93.94 130 GLY A N 1
ATOM 889 C CA . GLY A 1 130 ? 8.773 -11.208 -3.307 1.00 93.94 130 GLY A CA 1
ATOM 890 C C . GLY A 1 130 ? 7.704 -10.299 -3.914 1.00 93.94 130 GLY A C 1
ATOM 891 O O . GLY A 1 130 ? 6.639 -10.114 -3.328 1.00 93.94 130 GLY A O 1
ATOM 892 N N . GLU A 1 131 ? 7.954 -9.801 -5.122 1.00 94.25 131 GLU A N 1
ATOM 893 C CA . GLU A 1 131 ? 6.984 -9.038 -5.927 1.00 94.25 131 GLU A CA 1
ATOM 894 C C . GLU A 1 131 ? 5.988 -9.986 -6.625 1.00 94.25 131 GLU A C 1
ATOM 896 O O . GLU A 1 131 ? 5.852 -10.020 -7.848 1.00 94.25 131 GLU A O 1
ATOM 901 N N . ILE A 1 132 ? 5.351 -10.844 -5.828 1.00 95.38 132 ILE A N 1
ATOM 902 C CA . ILE A 1 132 ? 4.382 -11.853 -6.258 1.00 95.38 132 ILE A CA 1
ATOM 903 C C . ILE A 1 132 ? 3.096 -11.709 -5.454 1.00 95.38 132 ILE A C 1
ATOM 905 O O . ILE A 1 132 ? 3.074 -11.069 -4.404 1.00 95.38 132 ILE A O 1
ATOM 909 N N . MET A 1 133 ? 2.031 -12.345 -5.939 1.00 96.81 133 MET A N 1
ATOM 910 C CA . MET A 1 133 ? 0.727 -12.362 -5.284 1.00 96.81 133 MET A CA 1
ATOM 911 C C . MET A 1 133 ? 0.854 -12.716 -3.785 1.00 96.81 133 MET A C 1
ATOM 913 O O . MET A 1 133 ? 1.253 -13.841 -3.469 1.00 96.81 133 MET A O 1
ATOM 917 N N . PRO A 1 134 ? 0.519 -11.794 -2.860 1.00 97.38 134 PRO A N 1
ATOM 918 C CA . PRO A 1 134 ? 0.600 -12.058 -1.430 1.00 97.38 134 PRO A CA 1
ATOM 919 C C . PRO A 1 134 ? -0.393 -13.134 -0.999 1.00 97.38 134 PRO A C 1
ATOM 921 O O . PRO A 1 134 ? -1.527 -13.188 -1.492 1.00 97.38 134 PRO A O 1
ATOM 924 N N . ILE A 1 135 ? 0.010 -13.934 -0.017 1.00 97.38 135 ILE A N 1
ATOM 925 C CA . ILE A 1 135 ? -0.811 -14.988 0.587 1.00 97.38 135 ILE A CA 1
ATOM 926 C C . ILE A 1 135 ? -1.284 -14.507 1.959 1.00 97.38 135 ILE A C 1
ATOM 928 O O . ILE A 1 135 ? -0.592 -13.724 2.609 1.00 97.38 135 ILE A O 1
ATOM 932 N N . VAL A 1 136 ? -2.467 -14.953 2.385 1.00 97.75 136 VAL A N 1
ATOM 933 C CA . VAL A 1 136 ? -3.003 -14.655 3.721 1.00 97.75 136 VAL A CA 1
ATOM 934 C C . VAL A 1 136 ? -2.002 -15.077 4.791 1.00 97.75 136 VAL A C 1
ATOM 936 O O . VAL A 1 136 ? -1.543 -16.219 4.805 1.00 97.75 136 VAL A O 1
ATOM 939 N N . ASP A 1 137 ? -1.682 -14.147 5.684 1.00 96.50 137 ASP A N 1
ATOM 940 C CA . ASP A 1 137 ? -0.854 -14.416 6.850 1.00 96.50 137 ASP A CA 1
ATOM 941 C C . ASP A 1 137 ? -1.759 -14.859 8.001 1.00 96.50 137 ASP A C 1
ATOM 943 O O . ASP A 1 137 ? -2.589 -14.094 8.491 1.00 96.50 137 ASP A O 1
ATOM 947 N N . SER A 1 138 ? -1.624 -16.118 8.416 1.00 93.75 138 SER A N 1
ATOM 948 C CA . SER A 1 138 ? -2.408 -16.680 9.518 1.00 93.75 138 SER A CA 1
ATOM 949 C C . SER A 1 138 ? -1.948 -16.205 10.897 1.00 93.75 138 SER A C 1
ATOM 951 O O . SER A 1 138 ? -2.664 -16.421 11.871 1.00 93.75 138 SER A O 1
ATOM 953 N N . ASN A 1 139 ? -0.751 -15.620 11.012 1.00 94.69 139 ASN A N 1
ATOM 954 C CA . ASN A 1 139 ? -0.201 -15.155 12.283 1.00 94.69 139 ASN A CA 1
ATOM 955 C C . ASN A 1 139 ? 0.581 -13.839 12.108 1.00 94.69 139 ASN A C 1
ATOM 957 O O . ASN A 1 139 ? 1.801 -13.810 12.311 1.00 94.69 139 ASN A O 1
ATOM 961 N N . PRO A 1 140 ? -0.112 -12.745 11.743 1.00 94.00 140 PRO A N 1
ATOM 962 C CA . PRO A 1 140 ? 0.531 -11.463 11.523 1.00 94.00 140 PRO A CA 1
ATOM 963 C C . PRO A 1 140 ? 1.098 -10.907 12.840 1.00 94.00 140 PRO A C 1
ATOM 965 O O . PRO A 1 140 ? 0.456 -11.038 13.886 1.00 94.00 140 PRO A O 1
ATOM 968 N N . PRO A 1 141 ? 2.249 -10.204 12.817 1.00 92.12 141 PRO A N 1
ATOM 969 C CA . PRO A 1 141 ? 2.854 -9.626 14.024 1.00 92.12 141 PRO A CA 1
ATOM 970 C C . PRO A 1 141 ? 1.919 -8.690 14.797 1.00 92.12 141 PRO A C 1
ATOM 972 O O . PRO A 1 141 ? 2.018 -8.565 16.016 1.00 92.12 141 PRO A O 1
ATOM 975 N N . ARG A 1 142 ? 1.015 -8.016 14.076 1.00 94.31 142 ARG A N 1
ATOM 976 C CA . ARG A 1 142 ? -0.070 -7.217 14.640 1.00 94.31 142 ARG A CA 1
ATOM 977 C C . ARG A 1 142 ? -1.351 -7.509 13.861 1.00 94.31 142 ARG A C 1
ATOM 979 O O . ARG A 1 142 ? -1.408 -7.262 12.654 1.00 94.31 142 ARG A O 1
ATOM 986 N N . ALA A 1 143 ? -2.358 -8.042 14.544 1.00 96.12 143 ALA A N 1
ATOM 987 C CA . ALA A 1 143 ? -3.643 -8.362 13.934 1.00 96.12 143 ALA A CA 1
ATOM 988 C C . ALA A 1 143 ? -4.443 -7.083 13.641 1.00 96.12 143 ALA A C 1
ATOM 990 O O . ALA A 1 143 ? -4.532 -6.200 14.494 1.00 96.12 143 ALA A O 1
ATOM 991 N N . ALA A 1 144 ? -5.003 -6.989 12.439 1.00 97.38 144 ALA A N 1
ATOM 992 C CA . ALA A 1 144 ? -5.856 -5.892 12.008 1.00 97.38 144 ALA A CA 1
ATOM 993 C C . ALA A 1 144 ? -7.328 -6.261 12.179 1.00 97.38 144 ALA A C 1
ATOM 995 O O . ALA A 1 144 ? -7.747 -7.362 11.824 1.00 97.38 144 ALA A O 1
ATOM 996 N N . THR A 1 145 ? -8.112 -5.312 12.680 1.00 97.69 145 THR A N 1
ATOM 997 C CA . THR A 1 145 ? -9.544 -5.475 12.927 1.00 97.69 145 THR A CA 1
ATOM 998 C C . THR A 1 145 ? -10.316 -4.464 12.094 1.00 97.69 145 THR A C 1
ATOM 1000 O O . THR A 1 145 ? -10.123 -3.257 12.247 1.00 97.69 145 THR A O 1
ATOM 1003 N N . LEU A 1 146 ? -11.198 -4.952 11.222 1.00 97.75 146 LEU A N 1
ATOM 1004 C CA . LEU A 1 146 ? -12.078 -4.121 10.400 1.00 97.75 146 LEU A CA 1
ATOM 1005 C C . LEU A 1 146 ? -13.011 -3.284 11.290 1.00 97.75 146 LEU A C 1
ATOM 1007 O O . LEU A 1 146 ? -13.584 -3.803 12.246 1.00 97.75 146 LEU A O 1
ATOM 1011 N N . GLN A 1 147 ? -13.174 -2.003 10.959 1.00 97.12 147 GLN A N 1
ATOM 1012 C CA . GLN A 1 147 ? -14.126 -1.097 11.602 1.00 97.12 147 GLN A CA 1
ATOM 1013 C C . GLN A 1 147 ? -15.237 -0.740 10.610 1.00 97.12 147 GLN A C 1
ATOM 1015 O O . GLN A 1 147 ? -15.211 0.312 9.967 1.00 97.12 147 GLN A O 1
ATOM 1020 N N . GLU A 1 148 ? -16.223 -1.628 10.470 1.00 94.12 148 GLU A N 1
ATOM 1021 C CA . GLU A 1 148 ? -17.334 -1.435 9.525 1.00 94.12 148 GLU A CA 1
ATOM 1022 C C . GLU A 1 148 ? -18.135 -0.166 9.829 1.00 94.12 148 GLU A C 1
ATOM 1024 O O . GLU A 1 148 ? -18.471 0.577 8.917 1.00 94.12 148 GLU A O 1
ATOM 1029 N N . SER A 1 149 ? -18.362 0.150 11.108 1.00 93.56 149 SER A N 1
ATOM 1030 C CA . SER A 1 149 ? -19.134 1.331 11.521 1.00 93.56 149 SER A CA 1
ATOM 1031 C C . SER A 1 149 ? -18.474 2.671 11.188 1.00 93.56 149 SER A C 1
ATOM 1033 O O . SER A 1 149 ? -19.139 3.702 11.252 1.00 93.56 149 SER A O 1
ATOM 1035 N N . LEU A 1 150 ? -17.168 2.671 10.908 1.00 94.50 150 LEU A N 1
ATOM 1036 C CA . LEU A 1 150 ? -16.401 3.860 10.522 1.00 94.50 150 LEU A CA 1
ATOM 1037 C C . LEU A 1 150 ? -16.094 3.890 9.020 1.00 94.50 150 LEU A C 1
ATOM 1039 O O . LEU A 1 150 ? -15.588 4.890 8.516 1.00 94.50 150 LEU A O 1
ATOM 1043 N N . SER A 1 151 ? -16.381 2.796 8.317 1.00 96.00 151 SER A N 1
ATOM 1044 C CA . SER A 1 151 ? -16.175 2.682 6.881 1.00 96.00 151 SER A CA 1
ATOM 1045 C C . SER A 1 151 ? -17.420 3.156 6.136 1.00 96.00 151 SER A C 1
ATOM 1047 O O . SER A 1 151 ? -18.542 2.873 6.551 1.00 96.00 151 SER A O 1
ATOM 1049 N N . ASP A 1 152 ? -17.227 3.852 5.021 1.00 94.69 152 ASP A N 1
ATOM 1050 C CA . ASP A 1 152 ? -18.308 4.321 4.163 1.00 94.69 152 ASP A CA 1
ATOM 1051 C C . ASP A 1 152 ? -17.979 4.010 2.703 1.00 94.69 152 ASP A C 1
ATOM 1053 O O . ASP A 1 152 ? -17.078 4.591 2.103 1.00 94.69 152 ASP A O 1
ATOM 1057 N N . LEU A 1 153 ? -18.713 3.068 2.117 1.00 94.19 153 LEU A N 1
ATOM 1058 C CA . LEU A 1 153 ? -18.573 2.718 0.704 1.00 94.19 153 LEU A CA 1
ATOM 1059 C C . LEU A 1 153 ? -19.449 3.583 -0.213 1.00 94.19 153 LEU A C 1
ATOM 1061 O O . LEU A 1 153 ? -19.426 3.396 -1.431 1.00 94.19 153 LEU A O 1
ATOM 1065 N N . ALA A 1 154 ? -20.236 4.505 0.344 1.00 88.00 154 ALA A N 1
ATOM 1066 C CA . ALA A 1 154 ? -21.116 5.360 -0.427 1.00 88.00 154 ALA A CA 1
ATOM 1067 C C . ALA A 1 154 ? -20.362 6.518 -1.105 1.00 88.00 154 ALA A C 1
ATOM 1069 O O . ALA A 1 154 ? -19.300 6.979 -0.685 1.00 88.00 154 ALA A O 1
ATOM 1070 N N . GLY A 1 155 ? -20.964 7.038 -2.176 1.00 85.88 155 GLY A N 1
ATOM 1071 C CA . GLY A 1 155 ? -20.450 8.201 -2.895 1.00 85.88 155 GLY A CA 1
ATOM 1072 C C . GLY A 1 155 ? -19.241 7.904 -3.788 1.00 85.88 155 GLY A C 1
ATOM 1073 O O . GLY A 1 155 ? -19.010 6.778 -4.217 1.00 85.88 155 GLY A O 1
ATOM 1074 N N . SER A 1 156 ? -18.501 8.960 -4.138 1.00 88.12 156 SER A N 1
ATOM 1075 C CA . SER A 1 156 ? -17.368 8.898 -5.075 1.00 88.12 156 SER A CA 1
ATOM 1076 C C . SER A 1 156 ? -16.008 8.712 -4.401 1.00 88.12 156 SER A C 1
ATOM 1078 O O . SER A 1 156 ? -15.016 8.498 -5.090 1.00 88.12 156 SER A O 1
ATOM 1080 N N . THR A 1 157 ? -15.941 8.828 -3.074 1.00 93.81 157 THR A N 1
ATOM 1081 C CA . THR A 1 157 ? -14.698 8.783 -2.285 1.00 93.81 157 THR A CA 1
ATOM 1082 C C . THR A 1 157 ? -14.830 7.781 -1.137 1.00 93.81 157 THR A C 1
ATOM 1084 O O . THR A 1 157 ? -14.819 8.196 0.025 1.00 93.81 157 THR A O 1
ATOM 1087 N N . PRO A 1 158 ? -15.009 6.484 -1.442 1.00 95.88 158 PRO A N 1
ATOM 1088 C CA . PRO A 1 158 ? -15.218 5.459 -0.427 1.00 95.88 158 PRO A CA 1
ATOM 1089 C C . PRO A 1 158 ? -14.055 5.397 0.572 1.00 95.88 158 PRO A C 1
ATOM 1091 O O . PRO A 1 158 ? -12.880 5.524 0.199 1.00 95.88 158 PRO A O 1
ATOM 1094 N N . THR A 1 159 ? -14.395 5.178 1.837 1.00 97.19 159 THR A N 1
ATOM 1095 C CA . THR A 1 159 ? -13.490 5.054 2.979 1.00 97.19 159 THR A CA 1
ATOM 1096 C C . THR A 1 159 ? -13.605 3.668 3.601 1.00 97.19 159 THR A C 1
ATOM 1098 O O . THR A 1 159 ? -14.690 3.137 3.825 1.00 97.19 159 THR A O 1
ATOM 1101 N N . MET A 1 160 ? -12.461 3.068 3.905 1.00 97.75 160 MET A N 1
ATOM 1102 C CA . MET A 1 160 ? -12.370 1.790 4.602 1.00 97.75 160 MET A CA 1
ATOM 1103 C C . MET A 1 160 ? -11.449 1.959 5.803 1.00 97.75 160 MET A C 1
ATOM 1105 O O . MET A 1 160 ? -10.342 2.482 5.670 1.00 97.75 160 MET A O 1
ATOM 1109 N N . VAL A 1 161 ? -11.918 1.542 6.976 1.00 98.31 161 VAL A N 1
ATOM 1110 C CA . VAL A 1 161 ? -11.254 1.801 8.255 1.00 98.31 161 VAL A CA 1
ATOM 1111 C C . VAL A 1 161 ? -10.937 0.490 8.955 1.00 98.31 161 VAL A C 1
ATOM 1113 O O . VAL A 1 161 ? -11.756 -0.430 9.005 1.00 98.31 161 VAL A O 1
ATOM 1116 N N . TYR A 1 162 ? -9.742 0.404 9.524 1.00 98.31 162 TYR A N 1
ATOM 1117 C CA . TYR A 1 162 ? -9.341 -0.704 10.380 1.00 98.31 162 TYR A CA 1
ATOM 1118 C C . TYR A 1 162 ? -8.466 -0.217 11.530 1.00 98.31 162 TYR A C 1
ATOM 1120 O O . TYR A 1 162 ? -7.875 0.858 11.478 1.00 98.31 162 TYR A O 1
ATOM 1128 N N . THR A 1 163 ? -8.346 -1.033 12.571 1.00 97.88 163 THR A N 1
ATOM 1129 C CA . THR A 1 163 ? -7.460 -0.775 13.709 1.00 97.88 163 THR A CA 1
ATOM 1130 C C . THR A 1 163 ? -6.397 -1.853 13.828 1.00 97.88 163 THR A C 1
ATOM 1132 O O . THR A 1 163 ? -6.621 -3.009 13.475 1.00 97.88 163 THR A O 1
ATOM 1135 N N . ILE A 1 164 ? -5.223 -1.474 14.327 1.00 96.81 164 ILE A N 1
ATOM 1136 C CA . ILE A 1 164 ? -4.117 -2.380 14.655 1.00 96.81 164 ILE A CA 1
ATOM 1137 C C . ILE A 1 164 ? -3.575 -2.022 16.046 1.00 96.81 164 ILE A C 1
ATOM 1139 O O . ILE A 1 164 ? -3.546 -0.839 16.393 1.00 96.81 164 ILE A O 1
ATOM 1143 N N . PRO A 1 165 ? -3.112 -2.998 16.852 1.00 96.50 165 PRO A N 1
ATOM 1144 C CA . PRO A 1 165 ? -2.397 -2.720 18.094 1.00 96.50 165 PRO A CA 1
ATOM 1145 C C . PRO A 1 165 ? -1.233 -1.742 17.891 1.00 96.50 165 PRO A C 1
ATOM 1147 O O . PRO A 1 165 ? -0.362 -1.949 17.044 1.00 96.50 165 PRO A O 1
ATOM 1150 N N . ALA A 1 166 ? -1.200 -0.676 18.686 1.00 93.00 166 ALA A N 1
ATOM 1151 C CA . ALA A 1 166 ? -0.091 0.264 18.666 1.00 93.00 166 ALA A CA 1
ATOM 1152 C C . ALA A 1 166 ? 1.194 -0.431 19.138 1.00 93.00 166 ALA A C 1
ATOM 1154 O O . ALA A 1 166 ? 1.180 -1.279 20.032 1.00 93.00 166 ALA A O 1
ATOM 1155 N N . ASN A 1 167 ? 2.314 -0.065 18.526 1.00 90.38 167 ASN A N 1
ATOM 1156 C CA . ASN A 1 167 ? 3.649 -0.384 19.017 1.00 90.38 167 ASN A CA 1
ATOM 1157 C C . ASN A 1 167 ? 4.323 0.905 19.518 1.00 90.38 167 ASN A C 1
ATOM 1159 O O . ASN A 1 167 ? 3.696 1.958 19.597 1.00 90.38 167 ASN A O 1
ATOM 1163 N N . SER A 1 168 ? 5.599 0.824 19.885 1.00 90.38 168 SER A N 1
ATOM 1164 C CA . SER A 1 168 ? 6.377 1.976 20.356 1.00 90.38 168 SER A CA 1
ATOM 1165 C C . SER A 1 168 ? 6.839 2.921 19.239 1.00 90.38 168 SER A C 1
ATOM 1167 O O . SER A 1 168 ? 7.619 3.833 19.513 1.00 90.38 168 SER A O 1
ATOM 1169 N N . ASP A 1 169 ? 6.428 2.692 17.990 1.00 90.62 169 ASP A N 1
ATOM 1170 C CA . ASP A 1 169 ? 6.903 3.483 16.860 1.00 90.62 169 ASP A CA 1
ATOM 1171 C C . ASP A 1 169 ? 6.218 4.849 16.852 1.00 90.62 169 ASP A C 1
ATOM 1173 O O . ASP A 1 169 ? 4.998 4.968 16.931 1.00 90.62 169 ASP A O 1
ATOM 1177 N N . THR A 1 170 ? 7.019 5.900 16.720 1.00 92.31 170 THR A N 1
ATOM 1178 C CA . THR A 1 170 ? 6.542 7.276 16.531 1.00 92.31 170 THR A CA 1
ATOM 1179 C C . THR A 1 170 ? 6.440 7.649 15.055 1.00 92.31 170 THR A C 1
ATOM 1181 O O . THR A 1 170 ? 5.696 8.555 14.691 1.00 92.31 170 THR A O 1
ATOM 1184 N N . GLN A 1 171 ? 7.158 6.929 14.194 1.00 93.94 171 GLN A N 1
ATOM 1185 C CA . GLN A 1 171 ? 7.107 7.048 12.745 1.00 93.94 171 GLN A CA 1
ATOM 1186 C C . GLN A 1 171 ? 6.941 5.656 12.142 1.00 93.94 171 GLN A C 1
ATOM 1188 O O . GLN A 1 171 ? 7.739 4.759 12.404 1.00 93.94 171 GLN A O 1
ATOM 1193 N N . GLN A 1 172 ? 5.924 5.489 11.304 1.00 94.56 172 GLN A N 1
ATOM 1194 C CA . GLN A 1 172 ? 5.628 4.234 10.635 1.00 94.56 172 GLN A CA 1
ATOM 1195 C C . GLN A 1 172 ? 6.051 4.330 9.169 1.00 94.56 172 GLN A C 1
ATOM 1197 O O . GLN A 1 172 ? 5.458 5.077 8.391 1.00 94.56 172 GLN A O 1
ATOM 1202 N N . ASN A 1 173 ? 7.058 3.548 8.780 1.00 96.06 173 ASN A N 1
ATOM 1203 C CA . ASN A 1 173 ? 7.330 3.301 7.366 1.00 96.06 173 ASN A CA 1
ATOM 1204 C C . ASN A 1 173 ? 6.233 2.400 6.811 1.00 96.06 173 ASN A C 1
ATOM 1206 O O . ASN A 1 173 ? 5.944 1.346 7.393 1.00 96.06 173 ASN A O 1
ATOM 1210 N N . ILE A 1 174 ? 5.629 2.834 5.710 1.00 96.62 174 ILE A N 1
ATOM 1211 C CA . ILE A 1 174 ? 4.575 2.095 5.038 1.00 96.62 174 ILE A CA 1
ATOM 1212 C C . ILE A 1 174 ? 4.831 2.005 3.538 1.00 96.62 174 ILE A C 1
ATOM 1214 O O . ILE A 1 174 ? 5.490 2.846 2.927 1.00 96.62 174 ILE A O 1
ATOM 1218 N N . ILE A 1 175 ? 4.221 1.002 2.933 1.00 97.38 175 ILE A N 1
ATOM 1219 C CA . ILE A 1 175 ? 3.968 0.961 1.500 1.00 97.38 175 ILE A CA 1
ATOM 1220 C C . ILE A 1 175 ? 2.468 1.087 1.277 1.00 97.38 175 ILE A C 1
ATOM 1222 O O . ILE A 1 175 ? 1.669 0.645 2.101 1.00 97.38 175 ILE A O 1
ATOM 1226 N N . TRP A 1 176 ? 2.078 1.677 0.161 1.00 97.69 176 TRP A N 1
ATOM 1227 C CA . TRP A 1 176 ? 0.684 1.758 -0.254 1.00 97.69 176 TRP A CA 1
ATOM 1228 C C . TRP A 1 176 ? 0.530 1.155 -1.642 1.00 97.69 176 TRP A C 1
ATOM 1230 O O . TRP A 1 176 ? 1.477 1.157 -2.433 1.00 97.69 176 TRP A O 1
ATOM 1240 N N . ALA A 1 177 ? -0.660 0.648 -1.942 1.00 97.88 177 ALA A N 1
ATOM 1241 C CA . ALA A 1 177 ? -0.999 0.176 -3.275 1.00 97.88 177 ALA A CA 1
ATOM 1242 C C . ALA A 1 177 ? -2.486 0.377 -3.577 1.00 97.88 177 ALA A C 1
ATOM 1244 O O . ALA A 1 177 ? -3.335 0.258 -2.691 1.00 97.88 177 ALA A O 1
ATOM 1245 N N . PHE A 1 178 ? -2.783 0.662 -4.845 1.00 98.12 178 PHE A N 1
ATOM 1246 C CA . PHE A 1 178 ? -4.137 0.889 -5.340 1.00 98.12 178 PHE A CA 1
ATOM 1247 C C . PHE A 1 178 ? -4.435 -0.005 -6.547 1.00 98.12 178 PHE A C 1
ATOM 1249 O O . PHE A 1 178 ? -3.709 0.017 -7.547 1.00 98.12 178 PHE A O 1
ATOM 1256 N N . GLY A 1 179 ? -5.523 -0.769 -6.474 1.00 97.31 179 GLY A N 1
ATOM 1257 C CA . GLY A 1 179 ? -6.035 -1.589 -7.568 1.00 97.31 179 GLY A CA 1
ATOM 1258 C C . GLY A 1 179 ? -7.403 -1.109 -8.040 1.00 97.31 179 GLY A C 1
ATOM 1259 O O . GLY A 1 179 ? -8.254 -0.740 -7.235 1.00 97.31 179 GLY A O 1
ATOM 1260 N N . THR A 1 180 ? -7.632 -1.141 -9.352 1.00 97.00 180 THR A N 1
ATOM 1261 C CA . THR A 1 180 ? -8.899 -0.702 -9.970 1.00 97.00 180 THR A CA 1
ATOM 1262 C C . THR A 1 180 ? -9.882 -1.832 -10.244 1.00 97.00 180 THR A C 1
ATOM 1264 O O . THR A 1 180 ? -11.033 -1.576 -10.579 1.00 97.00 180 THR A O 1
ATOM 1267 N N . THR A 1 181 ? -9.434 -3.082 -10.144 1.00 97.31 181 THR A N 1
ATOM 1268 C CA . THR A 1 181 ? -10.267 -4.262 -10.394 1.00 97.31 181 THR A CA 1
ATOM 1269 C C . THR A 1 181 ? -10.630 -4.902 -9.068 1.00 97.31 181 THR A C 1
ATOM 1271 O O . THR A 1 181 ? -9.737 -5.303 -8.322 1.00 97.31 181 THR A O 1
ATOM 1274 N N . ASN A 1 182 ? -11.925 -4.961 -8.771 1.00 96.06 182 ASN A N 1
ATOM 1275 C CA . ASN A 1 182 ? -12.434 -5.694 -7.622 1.00 96.06 182 ASN A CA 1
ATOM 1276 C C . ASN A 1 182 ? -12.226 -7.207 -7.847 1.00 96.06 182 ASN A C 1
ATOM 1278 O O . ASN A 1 182 ? -12.396 -7.661 -8.980 1.00 96.06 182 ASN A O 1
ATOM 1282 N N . PRO A 1 183 ? -11.830 -7.989 -6.830 1.00 95.56 183 PRO A N 1
ATOM 1283 C CA . PRO A 1 183 ? -11.719 -9.442 -6.967 1.00 95.56 183 PRO A CA 1
ATOM 1284 C C . PRO A 1 183 ? -13.061 -10.177 -7.145 1.00 95.56 183 PRO A C 1
ATOM 1286 O O . PRO A 1 183 ? -13.034 -11.363 -7.465 1.00 95.56 183 PRO A O 1
ATOM 1289 N N . ASP A 1 184 ? -14.201 -9.512 -6.924 1.00 92.56 184 ASP A N 1
ATOM 1290 C CA . ASP A 1 184 ? -15.559 -10.079 -6.944 1.00 92.56 184 ASP A CA 1
ATOM 1291 C C . ASP A 1 184 ? -15.735 -11.302 -6.017 1.00 92.56 184 ASP A C 1
ATOM 1293 O O . ASP A 1 184 ? -16.581 -12.170 -6.240 1.00 92.56 184 ASP A O 1
ATOM 1297 N N . ASP A 1 185 ? -14.938 -11.369 -4.949 1.00 95.31 185 ASP A N 1
ATOM 1298 C CA . ASP A 1 185 ? -14.925 -12.452 -3.968 1.00 95.31 185 ASP A CA 1
ATOM 1299 C C . ASP A 1 185 ? -14.685 -11.871 -2.568 1.00 95.31 185 ASP A C 1
ATOM 1301 O O . ASP A 1 185 ? -13.731 -11.120 -2.342 1.00 95.31 185 ASP A O 1
ATOM 1305 N N . SER A 1 186 ? -15.555 -12.225 -1.622 1.00 96.12 186 SER A N 1
ATOM 1306 C CA . SER A 1 186 ? -15.476 -11.784 -0.228 1.00 96.12 186 SER A CA 1
ATOM 1307 C C . SER A 1 186 ? -14.471 -12.580 0.609 1.00 96.12 186 SER A C 1
ATOM 1309 O O . SER A 1 186 ? -14.199 -12.220 1.758 1.00 96.12 186 SER A O 1
ATOM 1311 N N . SER A 1 187 ? -13.868 -13.634 0.056 1.00 97.00 187 SER A N 1
ATOM 1312 C CA . SER A 1 187 ? -12.835 -14.415 0.725 1.00 97.00 187 SER A CA 1
ATOM 1313 C C . SER A 1 187 ? -11.561 -13.595 0.965 1.00 97.00 187 SER A C 1
ATOM 1315 O O . SER A 1 187 ? -10.966 -13.088 0.011 1.00 97.00 187 SER A O 1
ATOM 1317 N N . PRO A 1 188 ? -11.008 -13.558 2.194 1.00 97.06 188 PRO A N 1
ATOM 1318 C CA . PRO A 1 188 ? -9.719 -12.922 2.453 1.00 97.06 188 PRO A CA 1
ATOM 1319 C C . PRO A 1 188 ? -8.572 -13.478 1.602 1.00 97.06 188 PRO A C 1
ATOM 1321 O O . PRO A 1 188 ? -7.569 -12.789 1.436 1.00 97.06 188 PRO A O 1
ATOM 1324 N N . SER A 1 189 ? -8.692 -14.685 1.039 1.00 97.12 189 SER A N 1
ATOM 1325 C CA . SER A 1 189 ? -7.692 -15.290 0.153 1.00 97.12 189 SER A CA 1
ATOM 1326 C C . SER A 1 189 ? -7.945 -15.055 -1.340 1.00 97.12 189 SER A C 1
ATOM 1328 O O . SER A 1 189 ? -7.270 -15.681 -2.154 1.00 97.12 189 SER A O 1
ATOM 1330 N N . ALA A 1 190 ? -8.897 -14.194 -1.714 1.00 97.50 190 ALA A N 1
ATOM 1331 C CA . ALA A 1 190 ? -9.231 -13.918 -3.108 1.00 97.50 190 ALA A CA 1
ATOM 1332 C C . ALA A 1 190 ? -8.005 -13.500 -3.939 1.00 97.50 190 ALA A C 1
ATOM 1334 O O . ALA A 1 190 ? -7.077 -12.838 -3.446 1.00 97.50 190 ALA A O 1
ATOM 1335 N N . ASN A 1 191 ? -8.004 -13.873 -5.217 1.00 97.00 191 ASN A N 1
ATOM 1336 C CA . ASN A 1 191 ? -6.947 -13.476 -6.138 1.00 97.00 191 ASN A CA 1
ATOM 1337 C C . ASN A 1 191 ? -7.117 -12.004 -6.518 1.00 97.00 191 ASN A C 1
ATOM 1339 O O . ASN A 1 191 ? -8.189 -11.586 -6.941 1.00 97.00 191 ASN A O 1
ATOM 1343 N N . LEU A 1 192 ? -6.043 -11.229 -6.395 1.00 96.94 192 LEU A N 1
ATOM 1344 C CA . LEU A 1 192 ? -6.028 -9.806 -6.715 1.00 96.94 192 LEU A CA 1
ATOM 1345 C C . LEU A 1 192 ? -5.194 -9.608 -7.977 1.00 96.94 192 LEU A C 1
ATOM 1347 O O . LEU A 1 192 ? -4.120 -10.195 -8.122 1.00 96.94 192 LEU A O 1
ATOM 1351 N N . LEU A 1 193 ? -5.667 -8.761 -8.888 1.00 97.00 193 LEU A N 1
ATOM 1352 C CA . LEU A 1 193 ? -4.807 -8.269 -9.961 1.00 97.00 193 LEU A CA 1
ATOM 1353 C C . LEU A 1 193 ? -3.769 -7.305 -9.390 1.00 97.00 193 LEU A C 1
ATOM 1355 O O . LEU A 1 193 ? -4.022 -6.651 -8.382 1.00 97.00 193 LEU A O 1
ATOM 1359 N N . MET A 1 194 ? -2.616 -7.204 -10.052 1.00 96.69 194 MET A N 1
ATOM 1360 C CA . MET A 1 194 ? -1.544 -6.285 -9.669 1.00 96.69 194 MET A CA 1
ATOM 1361 C C . MET A 1 194 ? -2.065 -4.844 -9.576 1.00 96.69 194 MET A C 1
ATOM 1363 O O . MET A 1 194 ? -2.843 -4.399 -10.422 1.00 96.69 194 MET A O 1
ATOM 1367 N N . HIS A 1 195 ? -1.623 -4.115 -8.551 1.00 96.06 195 HIS A N 1
ATOM 1368 C CA . HIS A 1 195 ? -1.958 -2.703 -8.387 1.00 96.06 195 HIS A CA 1
ATOM 1369 C C . HIS A 1 195 ? -1.552 -1.887 -9.621 1.00 96.06 195 HIS A C 1
ATOM 1371 O O . HIS A 1 195 ? -0.516 -2.136 -10.240 1.00 96.06 195 HIS A O 1
ATOM 1377 N N . ILE A 1 196 ? -2.323 -0.847 -9.934 1.00 95.81 196 ILE A N 1
ATOM 1378 C CA . ILE A 1 196 ? -1.961 0.101 -10.996 1.00 95.81 196 ILE A CA 1
ATOM 1379 C C . ILE A 1 196 ? -0.868 1.071 -10.542 1.00 95.81 196 ILE A C 1
ATOM 1381 O O . ILE A 1 196 ? -0.143 1.622 -11.367 1.00 95.81 196 ILE A O 1
ATOM 1385 N N . MET A 1 197 ? -0.757 1.286 -9.229 1.00 94.25 197 MET A N 1
ATOM 1386 C CA . MET A 1 197 ? 0.234 2.164 -8.630 1.00 94.25 197 MET A CA 1
ATOM 1387 C C . MET A 1 197 ? 0.499 1.768 -7.182 1.00 94.25 197 MET A C 1
ATOM 1389 O O . MET A 1 197 ? -0.404 1.318 -6.473 1.00 94.25 197 MET A O 1
ATOM 1393 N N . SER A 1 198 ? 1.743 1.954 -6.759 1.00 95.88 198 SER A N 1
ATOM 1394 C CA . SER A 1 198 ? 2.206 1.707 -5.402 1.00 95.88 198 SER A CA 1
ATOM 1395 C C . SER A 1 198 ? 3.430 2.562 -5.090 1.00 95.88 198 SER A C 1
ATOM 1397 O O . SER A 1 198 ? 4.043 3.153 -5.985 1.00 95.88 198 SER A O 1
ATOM 1399 N N . GLY A 1 199 ? 3.804 2.631 -3.816 1.00 94.50 199 GLY A N 1
ATOM 1400 C CA . GLY A 1 199 ? 5.060 3.253 -3.421 1.00 94.50 199 GLY A CA 1
ATOM 1401 C C . GLY A 1 199 ? 5.323 3.209 -1.918 1.00 94.50 199 GLY A C 1
ATOM 1402 O O . GLY A 1 199 ? 4.409 2.953 -1.135 1.00 94.50 199 GLY A O 1
ATOM 1403 N N . PRO A 1 200 ? 6.572 3.467 -1.499 1.00 95.50 200 PRO A N 1
ATOM 1404 C CA . PRO A 1 200 ? 6.909 3.666 -0.098 1.00 95.50 200 PRO A CA 1
ATOM 1405 C C . PRO A 1 200 ? 6.567 5.090 0.354 1.00 95.50 200 PRO A C 1
ATOM 1407 O O . PRO A 1 200 ? 6.680 6.048 -0.413 1.00 95.50 200 PRO A O 1
ATOM 1410 N N . THR A 1 201 ? 6.195 5.237 1.620 1.00 95.12 201 THR A N 1
ATOM 1411 C CA . THR A 1 201 ? 6.049 6.523 2.306 1.00 95.12 201 THR A CA 1
ATOM 1412 C C . THR A 1 201 ? 6.208 6.337 3.823 1.00 95.12 201 THR A C 1
ATOM 1414 O O . THR A 1 201 ? 6.443 5.227 4.301 1.00 95.12 201 THR A O 1
ATOM 1417 N N . SER A 1 202 ? 6.116 7.412 4.600 1.00 95.38 202 SER A N 1
ATOM 1418 C CA . SER A 1 202 ? 6.127 7.353 6.061 1.00 95.38 202 SER A CA 1
ATOM 1419 C C . SER A 1 202 ? 5.023 8.217 6.661 1.00 95.38 202 SER A C 1
ATOM 1421 O O . SER A 1 202 ? 4.604 9.214 6.073 1.00 95.38 202 SER A O 1
ATOM 1423 N N . ILE A 1 203 ? 4.535 7.799 7.827 1.00 95.19 203 ILE A N 1
ATOM 1424 C CA . ILE A 1 203 ? 3.499 8.487 8.600 1.00 95.19 203 ILE A CA 1
ATOM 1425 C C . ILE A 1 203 ? 4.059 8.786 9.988 1.00 95.19 203 ILE A C 1
ATOM 1427 O O . ILE A 1 203 ? 4.560 7.886 10.663 1.00 95.19 203 ILE A O 1
ATOM 1431 N N . ASP A 1 204 ? 3.972 10.040 10.418 1.00 94.88 204 ASP A N 1
ATOM 1432 C CA . ASP A 1 204 ? 4.324 10.473 11.768 1.00 94.88 204 ASP A CA 1
ATOM 1433 C C . ASP A 1 204 ? 3.111 10.355 12.699 1.00 94.88 204 ASP A C 1
ATOM 1435 O O . ASP A 1 204 ? 2.111 11.061 12.561 1.00 94.88 204 ASP A O 1
ATOM 1439 N N . LEU A 1 205 ? 3.209 9.452 13.669 1.00 94.50 205 LEU A N 1
ATOM 1440 C CA . LEU A 1 205 ? 2.149 9.148 14.623 1.00 94.50 205 LEU A CA 1
ATOM 1441 C C . LEU A 1 205 ? 2.105 10.130 15.802 1.00 94.50 205 LEU A C 1
ATOM 1443 O O . LEU A 1 205 ? 1.219 10.016 16.644 1.00 94.50 205 LEU A O 1
ATOM 1447 N N . THR A 1 206 ? 3.036 11.085 15.888 1.00 93.94 206 THR A N 1
ATOM 1448 C CA . THR A 1 206 ? 3.155 12.030 17.015 1.00 93.94 206 THR A CA 1
ATOM 1449 C C . THR A 1 206 ? 2.553 13.403 16.738 1.00 93.94 206 THR A C 1
ATOM 1451 O O . THR A 1 206 ? 2.379 14.201 17.662 1.00 93.94 206 THR A O 1
ATOM 1454 N N . LYS A 1 207 ? 2.198 13.691 15.482 1.00 91.06 207 LYS A N 1
ATOM 1455 C CA . LYS A 1 207 ? 1.629 14.984 15.090 1.00 91.06 207 LYS A CA 1
ATOM 1456 C C . LYS A 1 207 ? 0.271 15.208 15.766 1.00 91.06 207 LYS A C 1
ATOM 1458 O O . LYS A 1 207 ? -0.588 14.340 15.678 1.00 91.06 207 LYS A O 1
ATOM 1463 N N . PRO A 1 208 ? 0.038 16.342 16.444 1.00 88.56 208 PRO A N 1
ATOM 1464 C CA . PRO A 1 208 ? -1.231 16.586 17.123 1.00 88.56 208 PRO A CA 1
ATOM 1465 C C . PRO A 1 208 ? -2.366 16.794 16.113 1.00 88.56 208 PRO A C 1
ATOM 1467 O O . PRO A 1 208 ? -2.276 17.652 15.231 1.00 88.56 208 PRO A O 1
ATOM 1470 N N . LEU A 1 209 ? -3.466 16.056 16.278 1.00 82.56 209 LEU A N 1
ATOM 1471 C CA . LEU A 1 209 ? -4.669 16.204 15.460 1.00 82.56 209 LEU A CA 1
ATOM 1472 C C . LEU A 1 209 ? -5.537 17.327 16.040 1.00 82.56 209 LEU A C 1
ATOM 1474 O O . LEU A 1 209 ? -6.351 17.125 16.943 1.00 82.56 209 LEU A O 1
ATOM 1478 N N . SER A 1 210 ? -5.348 18.547 15.536 1.00 66.81 210 SER A N 1
ATOM 1479 C CA . SER A 1 210 ? -6.195 19.679 15.927 1.00 66.81 210 SER A CA 1
ATOM 1480 C C . SER A 1 210 ? -7.612 19.468 15.396 1.00 66.81 210 SER A C 1
ATOM 1482 O O . SER A 1 210 ? -7.813 19.297 14.196 1.00 66.81 210 SER A O 1
ATOM 1484 N N . GLY A 1 211 ? -8.590 19.442 16.300 1.00 58.38 211 GLY A N 1
ATOM 1485 C CA . GLY A 1 211 ? -9.988 19.222 15.958 1.00 58.38 211 GLY A CA 1
ATOM 1486 C C . GLY A 1 211 ? -10.557 20.359 15.114 1.00 58.38 211 GLY A C 1
ATOM 1487 O O . GLY A 1 211 ? -10.413 21.530 15.459 1.00 58.38 211 GLY A O 1
ATOM 1488 N N . SER A 1 212 ? -11.282 19.973 14.068 1.00 46.34 212 SER A N 1
ATOM 1489 C CA . SER A 1 212 ? -12.083 20.804 13.166 1.00 46.34 212 SER A CA 1
ATOM 1490 C C . SER A 1 212 ? -11.376 21.376 11.932 1.00 46.34 212 SER A C 1
ATOM 1492 O O . SER A 1 212 ? -10.499 22.237 11.970 1.00 46.34 212 SER A O 1
ATOM 1494 N N . SER A 1 213 ? -11.871 20.865 10.812 1.00 50.78 213 SER A N 1
ATOM 1495 C CA . SER A 1 213 ? -11.623 21.185 9.422 1.00 50.78 213 SER A CA 1
ATOM 1496 C C . SER A 1 213 ? -11.782 22.668 9.107 1.00 50.78 213 SER A C 1
ATOM 1498 O O . SER A 1 213 ? -12.858 23.235 9.251 1.00 50.78 213 SER A O 1
ATOM 1500 N N . ASN A 1 214 ? -10.734 23.247 8.534 1.00 34.03 214 ASN A N 1
ATOM 1501 C CA . ASN A 1 214 ? -10.850 24.310 7.548 1.00 34.03 214 ASN A CA 1
ATOM 1502 C C . ASN A 1 214 ? -9.692 24.112 6.562 1.00 34.03 214 ASN A C 1
ATOM 1504 O O . ASN A 1 214 ? -8.695 24.828 6.589 1.00 34.03 214 ASN A O 1
ATOM 1508 N N . SER A 1 215 ? -9.805 23.105 5.691 1.00 45.41 215 SER A N 1
ATOM 1509 C CA . SER A 1 215 ? -9.044 23.071 4.440 1.00 45.41 215 SER A CA 1
ATOM 1510 C C . SER A 1 215 ? -9.603 24.157 3.520 1.00 45.41 215 SER A C 1
ATOM 1512 O O . SER A 1 215 ? -10.273 23.901 2.523 1.00 45.41 215 SER A O 1
ATOM 1514 N N . SER A 1 216 ? -9.354 25.415 3.886 1.00 35.56 216 SER A N 1
ATOM 1515 C CA . SER A 1 216 ? -9.418 26.516 2.945 1.00 35.56 216 SER A CA 1
ATOM 1516 C C . SER A 1 216 ? -8.430 26.199 1.829 1.00 35.56 216 SER A C 1
ATOM 1518 O O . SER A 1 216 ? -7.220 26.095 2.028 1.00 35.56 216 SER A O 1
ATOM 1520 N N . THR A 1 217 ? -8.992 26.002 0.643 1.00 46.28 217 THR A N 1
ATOM 1521 C CA . THR A 1 217 ? -8.317 25.955 -0.646 1.00 46.28 217 THR A CA 1
ATOM 1522 C C . THR A 1 217 ? -7.542 27.249 -0.875 1.00 46.28 217 THR A C 1
ATOM 1524 O O . THR A 1 217 ? -7.982 28.143 -1.590 1.00 46.28 217 THR A O 1
ATOM 1527 N N . SER A 1 218 ? -6.365 27.345 -0.278 1.00 34.62 218 SER A N 1
ATOM 1528 C CA . SER A 1 218 ? -5.259 28.091 -0.850 1.00 34.62 218 SER A CA 1
ATOM 1529 C C . SER A 1 218 ? -4.422 27.043 -1.543 1.00 34.62 218 SER A C 1
ATOM 1531 O O . SER A 1 218 ? -3.712 26.299 -0.873 1.00 34.62 218 SER A O 1
ATOM 1533 N N . ALA A 1 219 ? -4.582 26.928 -2.864 1.00 44.59 219 ALA A N 1
ATOM 1534 C CA . ALA A 1 219 ? -3.753 26.060 -3.682 1.00 44.59 219 ALA A CA 1
ATOM 1535 C C . ALA A 1 219 ? -2.286 26.342 -3.322 1.00 44.59 219 ALA A C 1
ATOM 1537 O O . ALA A 1 219 ? -1.782 27.422 -3.651 1.00 44.59 219 ALA A O 1
ATOM 1538 N N . PRO A 1 220 ? -1.588 25.418 -2.636 1.00 39.94 220 PRO A N 1
ATOM 1539 C CA . PRO A 1 220 ? -0.151 25.486 -2.650 1.00 39.94 220 PRO A CA 1
ATOM 1540 C C . PRO A 1 220 ? 0.197 25.280 -4.118 1.00 39.94 220 PRO A C 1
ATOM 1542 O O . PRO A 1 220 ? -0.330 24.374 -4.767 1.00 39.94 220 PRO A O 1
ATOM 1545 N N . VAL A 1 221 ? 1.059 26.121 -4.675 1.00 47.25 221 VAL A N 1
ATOM 1546 C CA . VAL A 1 221 ? 1.779 25.726 -5.880 1.00 47.25 221 VAL A CA 1
ATOM 1547 C C . VAL A 1 221 ? 2.603 24.519 -5.448 1.00 47.25 221 VAL A C 1
ATOM 1549 O O . VAL A 1 221 ? 3.683 24.653 -4.877 1.00 47.25 221 VAL A O 1
ATOM 1552 N N . ILE A 1 222 ? 2.014 23.333 -5.608 1.00 41.25 222 ILE A N 1
ATOM 1553 C CA . ILE A 1 222 ? 2.658 22.061 -5.359 1.00 41.25 222 ILE A CA 1
ATOM 1554 C C . ILE A 1 222 ? 3.701 21.960 -6.464 1.00 41.25 222 ILE A C 1
ATOM 1556 O O . ILE A 1 222 ? 3.435 21.493 -7.567 1.00 41.25 222 ILE A O 1
ATOM 1560 N N . VAL A 1 223 ? 4.913 22.425 -6.172 1.00 41.47 223 VAL A N 1
ATOM 1561 C CA . VAL A 1 223 ? 6.094 21.802 -6.752 1.00 41.47 223 VAL A CA 1
ATOM 1562 C C . VAL A 1 223 ? 6.066 20.376 -6.233 1.00 41.47 223 VAL A C 1
ATOM 1564 O O . VAL A 1 223 ? 6.524 20.115 -5.129 1.00 41.47 223 VAL A O 1
ATOM 1567 N N . THR A 1 224 ? 5.418 19.473 -6.972 1.00 51.56 224 THR A N 1
ATOM 1568 C CA . THR A 1 224 ? 5.368 18.049 -6.640 1.00 51.56 224 THR A CA 1
ATOM 1569 C C . THR A 1 224 ? 6.815 17.603 -6.504 1.00 51.56 224 THR A C 1
ATOM 1571 O O . THR A 1 224 ? 7.529 17.606 -7.516 1.00 51.56 224 THR A O 1
ATOM 1574 N N . PRO A 1 225 ? 7.312 17.304 -5.288 1.00 51.56 225 PRO A N 1
ATOM 1575 C CA . PRO A 1 225 ? 8.655 16.787 -5.159 1.00 51.56 225 PRO A CA 1
ATOM 1576 C C . PRO A 1 225 ? 8.640 15.437 -5.865 1.00 51.56 225 PRO A C 1
ATOM 1578 O O . PRO A 1 225 ? 8.030 14.487 -5.388 1.00 51.56 225 PRO A O 1
ATOM 1581 N N . LEU A 1 226 ? 9.262 15.406 -7.043 1.00 47.22 226 LEU A N 1
ATOM 1582 C CA . LEU A 1 226 ? 9.282 14.253 -7.930 1.00 47.22 226 LEU A CA 1
ATOM 1583 C C . LEU A 1 226 ? 9.682 13.011 -7.117 1.00 47.22 226 LEU A C 1
ATOM 1585 O O . LEU A 1 226 ? 10.703 13.043 -6.405 1.00 47.22 226 LEU A O 1
ATOM 1589 N N . MET A 1 227 ? 8.849 11.970 -7.166 1.00 60.25 227 MET A N 1
ATOM 1590 C CA . MET A 1 227 ? 9.015 10.764 -6.359 1.00 60.25 227 MET A CA 1
ATOM 1591 C C . MET A 1 227 ? 10.395 10.144 -6.646 1.00 60.25 227 MET A C 1
ATOM 1593 O O . MET A 1 227 ? 10.936 10.312 -7.744 1.00 60.25 227 MET A O 1
ATOM 1597 N N . PRO A 1 228 ? 11.029 9.438 -5.690 1.00 62.97 228 PRO A N 1
ATOM 1598 C CA . PRO A 1 228 ? 12.379 8.905 -5.889 1.00 62.97 228 PRO A CA 1
ATOM 1599 C C . PRO A 1 228 ? 12.530 8.053 -7.162 1.00 62.97 228 PRO A C 1
ATOM 1601 O O . PRO A 1 228 ? 13.554 8.147 -7.842 1.00 62.97 228 PRO A O 1
ATOM 1604 N N . TYR A 1 229 ? 11.494 7.290 -7.533 1.00 72.31 229 TYR A N 1
ATOM 1605 C CA . TYR A 1 229 ? 11.496 6.482 -8.755 1.00 72.31 229 TYR A CA 1
ATOM 1606 C C . TYR A 1 229 ? 11.384 7.336 -10.028 1.00 72.31 229 TYR A C 1
ATOM 1608 O O . TYR A 1 229 ? 12.087 7.082 -11.001 1.00 72.31 229 TYR A O 1
ATOM 1616 N N . GLU A 1 230 ? 10.580 8.398 -10.016 1.00 71.62 230 GLU A N 1
ATOM 1617 C CA . GLU A 1 230 ? 10.454 9.333 -11.138 1.00 71.62 230 GLU A CA 1
ATOM 1618 C C . GLU A 1 230 ? 11.776 10.074 -11.387 1.00 71.62 230 GLU A C 1
ATOM 1620 O O . GLU A 1 230 ? 12.196 10.241 -12.531 1.00 71.62 230 GLU A O 1
ATOM 1625 N N . LYS A 1 231 ? 12.506 10.433 -10.321 1.00 71.31 231 LYS A N 1
ATOM 1626 C CA . LYS A 1 231 ? 13.868 10.984 -10.432 1.00 71.31 231 LYS A CA 1
ATOM 1627 C C . LYS A 1 231 ? 14.840 9.995 -11.081 1.00 71.31 231 LYS A C 1
ATOM 1629 O O . LYS A 1 231 ? 15.694 10.417 -11.859 1.00 71.31 231 LYS A O 1
ATOM 1634 N N . MET A 1 232 ? 14.724 8.701 -10.781 1.00 76.94 232 MET A N 1
ATOM 1635 C CA . MET A 1 232 ? 15.544 7.661 -11.411 1.00 76.94 232 MET A CA 1
ATOM 1636 C C . MET A 1 232 ? 15.189 7.498 -12.893 1.00 76.94 232 MET A C 1
ATOM 1638 O O . MET A 1 232 ? 16.093 7.502 -13.727 1.00 76.94 232 MET A O 1
ATOM 1642 N N . ILE A 1 233 ? 13.896 7.462 -13.233 1.00 83.50 233 ILE A N 1
ATOM 1643 C CA . ILE A 1 233 ? 13.428 7.353 -14.623 1.00 83.50 233 ILE A CA 1
ATOM 1644 C C . ILE A 1 233 ? 13.897 8.555 -15.451 1.00 83.50 233 ILE A C 1
ATOM 1646 O O . ILE A 1 233 ? 14.398 8.372 -16.558 1.00 83.50 233 ILE A O 1
ATOM 1650 N N . VAL A 1 234 ? 13.816 9.777 -14.913 1.00 84.44 234 VAL A N 1
ATOM 1651 C CA . VAL A 1 234 ? 14.308 10.982 -15.601 1.00 84.44 234 VAL A CA 1
ATOM 1652 C C . VAL A 1 234 ? 15.821 10.915 -15.827 1.00 84.44 234 VAL A C 1
ATOM 1654 O O . VAL A 1 234 ? 16.284 11.180 -16.936 1.00 84.44 234 VAL A O 1
ATOM 1657 N N . LYS A 1 235 ? 16.607 10.505 -14.821 1.00 79.81 235 LYS A N 1
ATOM 1658 C CA . LYS A 1 235 ? 18.060 10.313 -14.984 1.00 79.81 235 LYS A CA 1
ATOM 1659 C C . LYS A 1 235 ? 18.379 9.240 -16.032 1.00 79.81 235 LYS A C 1
ATOM 1661 O O . LYS A 1 235 ? 19.241 9.463 -16.879 1.00 79.81 235 LYS A O 1
ATOM 1666 N N . HIS A 1 236 ? 17.667 8.114 -16.011 1.00 81.38 236 HIS A N 1
ATOM 1667 C CA . HIS A 1 236 ? 17.819 7.030 -16.982 1.00 81.38 236 HIS A CA 1
ATOM 1668 C C . HIS A 1 236 ? 17.506 7.501 -18.407 1.00 81.38 236 HIS A C 1
ATOM 1670 O O . HIS A 1 236 ? 18.303 7.280 -19.315 1.00 81.38 236 HIS A O 1
ATOM 1676 N N . ALA A 1 237 ? 16.404 8.232 -18.594 1.00 84.06 237 ALA A N 1
ATOM 1677 C CA . ALA A 1 237 ? 16.016 8.775 -19.890 1.00 84.06 237 ALA A CA 1
ATOM 1678 C C . ALA A 1 237 ? 17.080 9.731 -20.458 1.00 84.06 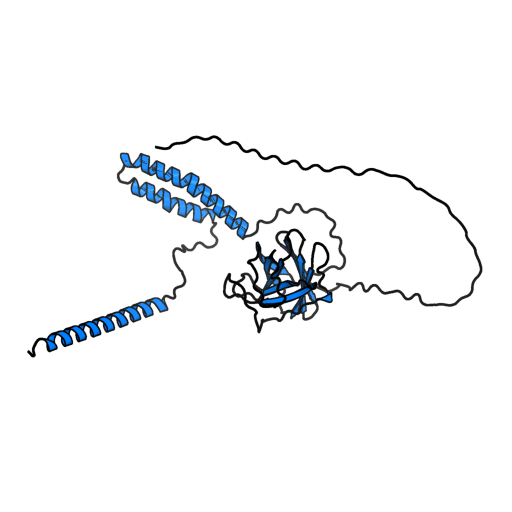237 ALA A C 1
ATOM 1680 O O . ALA A 1 237 ? 17.436 9.625 -21.631 1.00 84.06 237 ALA A O 1
ATOM 1681 N N . ILE A 1 238 ? 17.645 10.617 -19.629 1.00 88.12 238 ILE A N 1
ATOM 1682 C CA . ILE A 1 238 ? 18.725 11.527 -20.047 1.00 88.12 238 ILE A CA 1
ATOM 1683 C C . ILE A 1 238 ? 19.972 10.737 -20.469 1.00 88.12 238 ILE A C 1
ATOM 1685 O O . ILE A 1 238 ? 20.548 11.020 -21.522 1.00 88.12 238 ILE A O 1
ATOM 1689 N N . LEU A 1 239 ? 20.368 9.720 -19.696 1.00 81.00 239 LEU A N 1
ATOM 1690 C CA . LEU A 1 239 ? 21.504 8.857 -20.037 1.00 81.00 239 LEU A CA 1
ATOM 1691 C C . LEU A 1 239 ? 21.267 8.085 -21.343 1.00 81.00 239 LEU A C 1
ATOM 1693 O O . LEU A 1 239 ? 22.174 8.002 -22.172 1.00 81.00 239 LEU A O 1
ATOM 1697 N N . CYS A 1 240 ? 20.049 7.587 -21.575 1.00 82.44 240 CYS A N 1
ATOM 1698 C CA . CYS A 1 240 ? 19.679 6.938 -22.830 1.00 82.44 240 CYS A CA 1
ATOM 1699 C C . CYS A 1 240 ? 19.763 7.902 -24.017 1.00 82.44 240 CYS A C 1
ATOM 1701 O O . CYS A 1 240 ? 20.311 7.536 -25.052 1.00 82.44 240 CYS A O 1
ATOM 1703 N N . VAL A 1 241 ? 19.295 9.145 -23.882 1.00 88.44 241 VAL A N 1
ATOM 1704 C CA . VAL A 1 241 ? 19.383 10.127 -24.974 1.00 88.44 241 VAL A CA 1
ATOM 1705 C C . VAL A 1 241 ? 20.841 10.463 -25.294 1.00 88.44 241 VAL A C 1
ATOM 1707 O O . VAL A 1 241 ? 21.245 10.390 -26.454 1.00 88.44 241 VAL A O 1
ATOM 1710 N N . VAL A 1 242 ? 21.661 10.767 -24.284 1.00 86.56 242 VAL A N 1
ATOM 1711 C CA . VAL A 1 242 ? 23.082 11.104 -24.490 1.00 86.56 242 VAL A CA 1
ATOM 1712 C C . VAL A 1 242 ? 23.858 9.917 -25.073 1.00 86.56 242 VAL A C 1
ATOM 1714 O O . VAL A 1 242 ? 24.634 10.089 -26.016 1.00 86.56 242 VAL A O 1
ATOM 1717 N N . GLY A 1 243 ? 23.622 8.705 -24.565 1.00 80.94 243 GLY A N 1
ATOM 1718 C CA . GLY A 1 243 ? 24.277 7.489 -25.041 1.00 80.94 243 GLY A CA 1
ATOM 1719 C C . GLY A 1 243 ? 23.873 7.113 -26.467 1.00 80.94 243 GLY A C 1
ATOM 1720 O O . GLY A 1 243 ? 24.733 6.975 -27.339 1.00 80.94 243 GLY A O 1
ATOM 1721 N N . PHE A 1 244 ? 22.570 6.979 -26.727 1.00 82.00 244 PHE A N 1
ATOM 1722 C CA . PHE A 1 244 ? 22.074 6.448 -27.998 1.00 82.00 244 PHE A CA 1
ATOM 1723 C C . PHE A 1 244 ? 22.086 7.466 -29.140 1.00 82.00 244 PHE A C 1
ATOM 1725 O O . PHE A 1 244 ? 22.345 7.072 -30.275 1.00 82.00 244 PHE A O 1
ATOM 1732 N N . LEU A 1 245 ? 21.829 8.753 -28.877 1.00 84.75 245 LEU A N 1
ATOM 1733 C CA . LEU A 1 245 ? 21.802 9.777 -29.932 1.00 84.75 245 LEU A CA 1
ATOM 1734 C C . LEU A 1 245 ? 23.136 10.525 -30.064 1.00 84.75 245 LEU A C 1
ATOM 1736 O O . LEU A 1 245 ? 23.440 11.023 -31.144 1.00 84.75 245 LEU A O 1
ATOM 1740 N N . GLY A 1 246 ? 23.932 10.605 -28.994 1.00 84.56 246 GLY A N 1
ATOM 1741 C CA . GLY A 1 246 ? 25.226 11.289 -28.996 1.00 84.56 246 GLY A CA 1
ATOM 1742 C C . GLY A 1 246 ? 26.399 10.337 -29.211 1.00 84.56 246 GLY A C 1
ATOM 1743 O O . GLY A 1 246 ? 27.051 10.366 -30.259 1.00 84.56 246 GLY A O 1
ATOM 1744 N N . LEU A 1 247 ? 26.683 9.494 -28.212 1.00 82.56 247 LEU A N 1
ATOM 1745 C CA . LEU A 1 247 ? 27.902 8.680 -28.202 1.00 82.56 247 LEU A CA 1
ATOM 1746 C C . LEU A 1 247 ? 27.910 7.582 -29.276 1.00 82.56 247 LEU A C 1
ATOM 1748 O O . LEU A 1 247 ? 28.922 7.441 -29.961 1.00 82.56 247 LEU A O 1
ATOM 1752 N N . LEU A 1 248 ? 26.810 6.842 -29.480 1.00 83.25 248 LEU A N 1
ATOM 1753 C CA . LEU A 1 248 ? 26.784 5.744 -30.461 1.00 83.25 248 LEU A CA 1
ATOM 1754 C C . LEU A 1 248 ? 27.049 6.217 -31.910 1.00 83.25 248 LEU A C 1
ATOM 1756 O O . LEU A 1 248 ? 27.919 5.628 -32.566 1.00 83.25 248 LEU A O 1
ATOM 1760 N N . PRO A 1 249 ? 26.389 7.275 -32.435 1.00 84.94 249 PRO A N 1
ATOM 1761 C CA . PRO A 1 249 ? 26.682 7.779 -33.777 1.00 84.94 249 PRO A CA 1
ATOM 1762 C C . PRO A 1 249 ? 28.090 8.370 -33.887 1.00 84.94 249 PRO A C 1
ATOM 1764 O O . PRO A 1 249 ? 28.779 8.129 -34.879 1.00 84.94 249 PRO A O 1
ATOM 1767 N N . ALA A 1 250 ? 28.560 9.089 -32.862 1.00 83.56 250 ALA A N 1
ATOM 1768 C CA . ALA A 1 250 ? 29.907 9.656 -32.851 1.00 83.56 250 ALA A CA 1
ATOM 1769 C C . ALA A 1 250 ? 30.999 8.567 -32.829 1.00 83.56 250 ALA A C 1
ATOM 1771 O O . ALA A 1 250 ? 31.969 8.658 -33.583 1.00 83.56 250 ALA A O 1
ATOM 1772 N N . GLY A 1 251 ? 30.814 7.489 -32.061 1.00 81.31 251 GLY A N 1
ATOM 1773 C CA . GLY A 1 251 ? 31.713 6.332 -32.041 1.00 81.31 251 GLY A CA 1
ATOM 1774 C C . GLY A 1 251 ? 31.742 5.574 -33.372 1.00 81.31 251 GLY A C 1
ATOM 1775 O O . GLY A 1 251 ? 32.805 5.115 -33.805 1.00 81.31 251 GLY A O 1
ATOM 1776 N N . ALA A 1 252 ? 30.602 5.482 -34.065 1.00 83.44 252 ALA A N 1
ATOM 1777 C CA . ALA A 1 252 ? 30.524 4.907 -35.407 1.00 83.44 252 ALA A CA 1
ATOM 1778 C C . ALA A 1 252 ? 31.249 5.774 -36.455 1.00 83.44 252 ALA A C 1
ATOM 1780 O O . ALA A 1 252 ? 31.972 5.245 -37.304 1.00 83.44 252 ALA A O 1
ATOM 1781 N N . LEU A 1 253 ? 31.115 7.103 -36.375 1.00 83.75 253 LEU A N 1
ATOM 1782 C CA . LEU A 1 253 ? 31.845 8.035 -37.241 1.00 83.75 253 LEU A CA 1
ATOM 1783 C C . LEU A 1 253 ? 33.356 7.984 -36.979 1.00 83.75 253 LEU A C 1
ATOM 1785 O O . LEU A 1 253 ? 34.129 7.919 -37.933 1.00 83.75 253 LEU A O 1
ATOM 1789 N N . LEU A 1 254 ? 33.780 7.924 -35.714 1.00 82.06 254 LEU A N 1
ATOM 1790 C CA . LEU A 1 254 ? 35.184 7.764 -35.328 1.00 82.06 254 LEU A CA 1
ATOM 1791 C C . LEU A 1 254 ? 35.797 6.504 -35.960 1.00 82.06 254 LEU A C 1
ATOM 1793 O O . LEU A 1 254 ? 36.854 6.573 -36.588 1.00 82.06 254 LEU A O 1
ATOM 1797 N N . ALA A 1 255 ? 35.109 5.362 -35.851 1.00 80.69 255 ALA A N 1
ATOM 1798 C CA . ALA A 1 255 ? 35.555 4.116 -36.469 1.00 80.69 255 ALA A CA 1
ATOM 1799 C C . ALA A 1 255 ? 35.608 4.215 -37.995 1.00 80.69 255 ALA A C 1
ATOM 1801 O O . ALA A 1 255 ? 36.530 3.687 -38.609 1.00 80.69 255 ALA A O 1
ATOM 1802 N N . ARG A 1 256 ? 34.646 4.904 -38.617 1.00 84.19 256 ARG A N 1
ATOM 1803 C CA . ARG A 1 256 ? 34.613 5.081 -40.070 1.00 84.19 256 ARG A CA 1
ATOM 1804 C C . ARG A 1 256 ? 35.790 5.912 -40.579 1.00 84.19 256 ARG A C 1
ATOM 1806 O O . ARG A 1 256 ? 36.397 5.526 -41.572 1.00 84.19 256 ARG A O 1
ATOM 1813 N N . TYR A 1 257 ? 36.108 7.023 -39.916 1.00 81.06 257 TYR A N 1
ATOM 1814 C CA . TYR A 1 257 ? 37.152 7.940 -40.374 1.00 81.06 257 TYR A CA 1
ATOM 1815 C C . TYR A 1 257 ? 38.565 7.488 -39.993 1.00 81.06 257 TYR A C 1
ATOM 1817 O O . TYR A 1 257 ? 39.476 7.638 -40.798 1.00 81.06 257 TYR A O 1
ATOM 1825 N N . LEU A 1 258 ? 38.777 6.902 -38.809 1.00 78.62 258 LEU A N 1
ATOM 1826 C CA . LEU A 1 258 ? 40.126 6.517 -38.368 1.00 78.62 258 LEU A CA 1
ATOM 1827 C C . LEU A 1 258 ? 40.608 5.179 -38.938 1.00 78.62 258 LEU A C 1
ATOM 1829 O O . LEU A 1 258 ? 41.816 4.936 -38.956 1.00 78.62 258 LEU A O 1
ATOM 1833 N N . ARG A 1 259 ? 39.701 4.340 -39.459 1.00 80.62 259 ARG A N 1
ATOM 1834 C CA . ARG A 1 259 ? 40.048 3.044 -40.069 1.00 80.62 259 ARG A CA 1
ATOM 1835 C C . ARG A 1 259 ? 41.061 3.162 -41.209 1.00 80.62 259 ARG A C 1
ATOM 1837 O O . ARG A 1 259 ? 41.809 2.220 -41.441 1.00 80.62 259 ARG A O 1
ATOM 1844 N N . THR A 1 260 ? 41.086 4.287 -41.920 1.00 79.69 260 THR A N 1
ATOM 1845 C CA . THR A 1 260 ? 41.959 4.489 -43.086 1.00 79.69 260 THR A CA 1
ATOM 1846 C C . THR A 1 260 ? 43.302 5.139 -42.758 1.00 79.69 260 THR A C 1
ATOM 1848 O O . THR A 1 260 ? 44.166 5.166 -43.627 1.00 79.69 260 THR A O 1
ATOM 1851 N N . PHE A 1 261 ? 43.504 5.647 -41.536 1.00 73.75 261 PHE A N 1
ATOM 1852 C CA . PHE A 1 261 ? 44.698 6.432 -41.181 1.00 73.75 261 PHE A CA 1
ATOM 1853 C C . PHE A 1 261 ? 45.513 5.852 -40.021 1.00 73.75 261 PHE A C 1
ATOM 1855 O O . PHE A 1 261 ? 46.679 6.202 -39.869 1.00 73.75 261 PHE A O 1
ATOM 1862 N N . SER A 1 262 ? 44.937 4.966 -39.206 1.00 75.44 262 SER A N 1
ATOM 1863 C CA . SER A 1 262 ? 45.632 4.372 -38.063 1.00 75.44 262 SER A CA 1
ATOM 1864 C C . SER A 1 262 ? 45.198 2.929 -37.822 1.00 75.44 262 SER A C 1
ATOM 1866 O O . SER A 1 262 ? 44.011 2.616 -37.873 1.00 75.44 262 SER A O 1
ATOM 1868 N N . SER A 1 263 ? 46.139 2.047 -37.473 1.00 76.56 263 SER A N 1
ATOM 1869 C CA . SER A 1 263 ? 45.842 0.675 -37.034 1.00 76.56 263 SER A CA 1
ATOM 1870 C C . SER A 1 263 ? 45.204 0.612 -35.639 1.00 76.56 263 SER A C 1
ATOM 1872 O O . SER A 1 263 ? 44.606 -0.402 -35.287 1.00 76.56 263 SER A O 1
ATOM 1874 N N . THR A 1 264 ? 45.256 1.698 -34.858 1.00 78.50 264 THR A N 1
ATOM 1875 C CA . THR A 1 264 ? 44.655 1.786 -33.513 1.00 78.50 264 THR A CA 1
ATOM 1876 C C . THR A 1 264 ? 43.191 2.234 -33.516 1.00 78.50 264 THR A C 1
ATOM 1878 O O . THR A 1 264 ? 42.612 2.444 -32.449 1.00 78.50 264 THR A O 1
ATOM 1881 N N . TRP A 1 265 ? 42.555 2.344 -34.690 1.00 78.44 265 TRP A N 1
ATOM 1882 C CA . TRP A 1 265 ? 41.154 2.767 -34.830 1.00 78.44 265 TRP A CA 1
ATOM 1883 C C . TRP A 1 265 ? 40.187 1.930 -33.979 1.00 78.44 265 TRP A C 1
ATOM 1885 O O . TRP A 1 265 ? 39.217 2.463 -33.441 1.00 78.44 265 TRP A O 1
ATOM 1895 N N . PHE A 1 266 ? 40.473 0.635 -33.818 1.00 78.94 266 PHE A N 1
ATOM 1896 C CA . PHE A 1 266 ? 39.656 -0.274 -33.021 1.00 78.94 266 PHE A CA 1
ATOM 1897 C C . PHE A 1 266 ? 39.716 0.065 -31.527 1.00 78.94 266 PHE A C 1
ATOM 1899 O O . PHE A 1 266 ? 38.680 0.116 -30.870 1.00 78.94 266 PHE A O 1
ATOM 1906 N N . ASN A 1 267 ? 40.904 0.400 -31.012 1.00 78.88 267 ASN A N 1
ATOM 1907 C CA . ASN A 1 267 ? 41.067 0.841 -29.625 1.00 78.88 267 ASN A CA 1
ATOM 1908 C C . ASN A 1 267 ? 40.354 2.177 -29.387 1.00 78.88 267 ASN A C 1
ATOM 1910 O O . ASN A 1 267 ? 39.677 2.336 -28.378 1.00 78.88 267 ASN A O 1
ATOM 1914 N N . GLY A 1 268 ? 40.435 3.116 -30.337 1.00 78.56 268 GLY A N 1
ATOM 1915 C CA . GLY A 1 268 ? 39.701 4.383 -30.258 1.00 78.56 268 GLY A CA 1
ATOM 1916 C C . GLY A 1 268 ? 38.181 4.188 -30.241 1.00 78.56 268 GLY A C 1
ATOM 1917 O O . GLY A 1 268 ? 37.492 4.782 -29.415 1.00 78.56 268 GLY A O 1
ATOM 1918 N N . HIS A 1 269 ? 37.661 3.309 -31.103 1.00 79.94 269 HIS A N 1
ATOM 1919 C CA . HIS A 1 269 ? 36.241 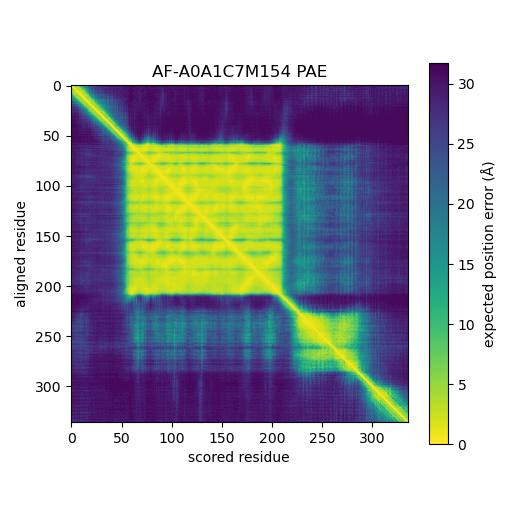2.953 -31.120 1.00 79.94 269 HIS A CA 1
ATOM 1920 C C . HIS A 1 269 ? 35.799 2.297 -29.807 1.00 79.94 269 HIS A C 1
ATOM 1922 O O . HIS A 1 269 ? 34.765 2.664 -29.253 1.00 79.94 269 HIS A O 1
ATOM 1928 N N . TRP A 1 270 ? 36.605 1.376 -29.277 1.00 79.38 270 TRP A N 1
ATOM 1929 C CA . TRP A 1 270 ? 36.321 0.691 -28.019 1.00 79.38 270 TRP A CA 1
ATOM 1930 C C . TRP A 1 270 ? 36.290 1.657 -26.822 1.00 79.38 270 TRP A C 1
ATOM 1932 O O . TRP A 1 270 ? 35.343 1.636 -26.038 1.00 79.38 270 TRP A O 1
ATOM 1942 N N . ILE A 1 271 ? 37.262 2.571 -26.720 1.00 80.38 271 ILE A N 1
ATOM 1943 C CA . ILE A 1 271 ? 37.318 3.578 -25.646 1.00 80.38 271 ILE A CA 1
ATOM 1944 C C . ILE A 1 271 ? 36.107 4.519 -25.716 1.00 80.38 271 ILE A C 1
ATOM 1946 O O . ILE A 1 271 ? 35.490 4.814 -24.693 1.00 80.38 271 ILE A O 1
ATOM 1950 N N . PHE A 1 272 ? 35.734 4.971 -26.913 1.00 73.56 272 PHE A N 1
ATOM 1951 C CA . PHE A 1 272 ? 34.627 5.912 -27.074 1.00 73.56 272 PHE A CA 1
ATOM 1952 C C . PHE A 1 272 ? 33.264 5.279 -26.749 1.00 73.56 272 PHE A C 1
ATOM 1954 O O . PHE A 1 272 ? 32.423 5.932 -26.138 1.00 73.56 272 PHE A O 1
ATOM 1961 N N . GLN A 1 273 ? 33.064 4.004 -27.100 1.00 71.50 273 GLN A N 1
ATOM 1962 C CA . GLN A 1 273 ? 31.797 3.302 -26.862 1.00 71.50 273 GLN A CA 1
ATOM 1963 C C . GLN A 1 273 ? 31.630 2.815 -25.417 1.00 71.50 273 GLN A C 1
ATOM 1965 O O . GLN A 1 273 ? 30.511 2.810 -24.911 1.00 71.50 273 GLN A O 1
ATOM 1970 N N . PHE A 1 274 ? 32.714 2.420 -24.740 1.00 70.94 274 PHE A N 1
ATOM 1971 C CA . PHE A 1 274 ? 32.621 1.784 -23.420 1.00 70.94 274 PHE A CA 1
ATOM 1972 C C . PHE A 1 274 ? 33.219 2.622 -22.287 1.00 70.94 274 PHE A C 1
ATOM 1974 O O . PHE A 1 274 ? 32.588 2.773 -21.242 1.00 70.94 274 PHE A O 1
ATOM 1981 N N . ALA A 1 275 ? 34.400 3.219 -22.471 1.00 69.81 275 ALA A N 1
ATOM 1982 C CA . ALA A 1 275 ? 35.066 3.950 -21.392 1.00 69.81 275 ALA A CA 1
ATOM 1983 C C . ALA A 1 275 ? 34.422 5.323 -21.139 1.00 69.81 275 ALA A C 1
ATOM 1985 O O . ALA A 1 275 ? 34.182 5.691 -19.990 1.00 69.81 275 ALA A O 1
ATOM 1986 N N . LEU A 1 276 ? 34.081 6.061 -22.203 1.00 68.25 276 LEU A N 1
ATOM 1987 C CA . LEU A 1 276 ? 33.441 7.375 -22.074 1.00 68.25 276 LEU A CA 1
ATOM 1988 C C . LEU A 1 276 ? 31.996 7.256 -21.557 1.00 68.25 276 LEU A C 1
ATOM 1990 O O . LEU A 1 276 ? 31.582 8.042 -20.707 1.00 68.25 276 LEU A O 1
ATOM 1994 N N . ALA A 1 277 ? 31.260 6.233 -22.004 1.00 63.00 277 ALA A N 1
ATOM 1995 C CA . ALA A 1 277 ? 29.920 5.924 -21.506 1.00 63.00 277 ALA A CA 1
ATOM 1996 C C . ALA A 1 277 ? 29.932 5.576 -20.006 1.00 63.00 277 ALA A C 1
ATOM 1998 O O . ALA A 1 277 ? 29.126 6.111 -19.247 1.00 63.00 277 ALA A O 1
ATOM 1999 N N . CYS A 1 278 ? 30.895 4.763 -19.553 1.00 65.19 278 CYS A N 1
ATOM 2000 C CA . CYS A 1 278 ? 31.061 4.454 -18.131 1.00 65.19 278 CYS A CA 1
ATOM 2001 C C . CYS A 1 278 ? 31.363 5.696 -17.280 1.00 65.19 278 CYS A C 1
ATOM 2003 O O . CYS A 1 278 ? 30.754 5.868 -16.228 1.00 65.19 278 CYS A O 1
ATOM 2005 N N . ILE A 1 279 ? 32.262 6.581 -17.726 1.00 69.69 279 ILE A N 1
ATOM 2006 C CA . ILE A 1 279 ? 32.630 7.795 -16.973 1.00 69.69 279 ILE A CA 1
ATOM 2007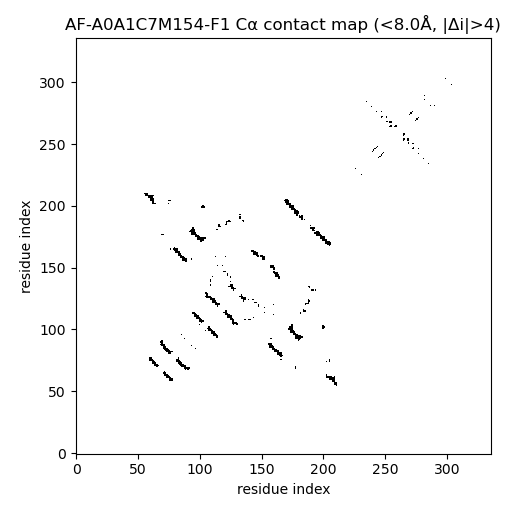 C C . ILE A 1 279 ? 31.454 8.779 -16.879 1.00 69.69 279 ILE A C 1
ATOM 2009 O O . ILE A 1 279 ? 31.222 9.389 -15.838 1.00 69.69 279 ILE A O 1
ATOM 2013 N N . ILE A 1 280 ? 30.671 8.919 -17.948 1.00 68.19 280 ILE A N 1
ATOM 2014 C CA . ILE A 1 280 ? 29.486 9.785 -17.947 1.00 68.19 280 ILE A CA 1
ATOM 2015 C C . ILE A 1 280 ? 28.411 9.228 -16.998 1.00 68.19 280 ILE A C 1
ATOM 2017 O O . ILE A 1 280 ? 27.820 9.988 -16.230 1.00 68.19 280 ILE A O 1
ATOM 2021 N N . CYS A 1 281 ? 28.209 7.907 -16.971 1.00 63.66 281 CYS A N 1
ATOM 2022 C CA . CYS A 1 281 ? 27.287 7.262 -16.034 1.00 63.66 281 CYS A CA 1
ATOM 2023 C C . CYS A 1 281 ? 27.699 7.443 -14.563 1.00 63.66 281 CYS A C 1
ATOM 2025 O O . CYS A 1 281 ? 26.832 7.671 -13.717 1.00 63.66 281 CYS A O 1
ATOM 2027 N N . THR A 1 282 ? 28.995 7.377 -14.239 1.00 63.41 282 THR A N 1
ATOM 2028 C CA . THR A 1 282 ? 29.471 7.512 -12.850 1.00 63.41 282 THR A CA 1
ATOM 2029 C C . THR A 1 282 ? 29.415 8.951 -12.345 1.00 63.41 282 THR A C 1
ATOM 2031 O O . THR A 1 282 ? 29.022 9.182 -11.203 1.00 63.41 282 THR A O 1
ATOM 2034 N N . VAL A 1 283 ? 29.734 9.934 -13.191 1.00 65.81 283 VAL A N 1
ATOM 2035 C CA . VAL A 1 283 ? 29.710 11.355 -12.808 1.00 65.81 283 VAL A CA 1
ATOM 2036 C C . VAL A 1 283 ? 28.276 11.890 -12.693 1.00 65.81 283 VAL A C 1
ATOM 2038 O O . VAL A 1 283 ? 27.973 12.612 -11.745 1.00 65.81 283 VAL A O 1
ATOM 2041 N N . ILE A 1 284 ? 27.364 11.503 -13.596 1.00 61.69 284 ILE A N 1
ATOM 2042 C CA . ILE A 1 284 ? 25.955 11.952 -13.571 1.00 61.69 284 ILE A CA 1
ATOM 2043 C C . ILE A 1 284 ? 25.160 11.293 -12.436 1.00 61.69 284 ILE A C 1
ATOM 2045 O O . ILE A 1 284 ? 24.239 11.903 -11.885 1.00 61.69 284 ILE A O 1
ATOM 2049 N N . SER A 1 285 ? 25.523 10.071 -12.040 1.00 62.78 285 SER A N 1
ATOM 2050 C CA . SER A 1 285 ? 24.876 9.406 -10.903 1.00 62.78 285 SER A CA 1
ATOM 2051 C C . SER A 1 285 ? 25.201 10.071 -9.561 1.00 62.78 285 SER A C 1
ATOM 2053 O O . SER A 1 285 ? 24.437 9.888 -8.616 1.00 62.78 285 SER A O 1
ATOM 2055 N N . GLY A 1 286 ? 26.236 10.922 -9.505 1.00 54.22 286 GLY A N 1
ATOM 2056 C CA . GLY A 1 286 ? 26.674 11.616 -8.298 1.00 54.22 286 GLY A CA 1
ATOM 2057 C C . GLY A 1 286 ? 27.315 10.638 -7.317 1.00 54.22 286 GLY A C 1
ATOM 2058 O O . GLY A 1 286 ? 26.768 9.583 -7.017 1.00 54.22 286 GLY A O 1
ATOM 2059 N N . ILE A 1 287 ? 28.502 10.967 -6.813 1.00 59.97 287 ILE A N 1
ATOM 2060 C CA . ILE A 1 287 ? 29.206 10.144 -5.826 1.00 59.97 287 ILE A CA 1
ATOM 2061 C C . ILE A 1 287 ? 28.377 10.115 -4.536 1.00 59.97 287 ILE A C 1
ATOM 2063 O O . ILE A 1 287 ? 28.457 10.986 -3.677 1.00 59.97 287 ILE A O 1
ATOM 2067 N N . SER A 1 288 ? 27.536 9.100 -4.429 1.00 47.62 288 SER A N 1
ATOM 2068 C CA . SER A 1 288 ? 26.914 8.601 -3.211 1.00 47.62 288 SER A CA 1
ATOM 2069 C C . SER A 1 288 ? 26.736 7.102 -3.429 1.00 47.62 288 SER A C 1
ATOM 2071 O O . SER A 1 288 ? 25.651 6.624 -3.735 1.00 47.62 288 SER A O 1
ATOM 2073 N N . GLY A 1 289 ? 27.861 6.385 -3.355 1.00 51.16 289 GLY A N 1
ATOM 2074 C CA . GLY A 1 289 ? 27.909 4.925 -3.420 1.00 51.16 289 GLY A CA 1
ATOM 2075 C C . GLY A 1 289 ? 28.174 4.351 -4.811 1.00 51.16 289 GLY A C 1
ATOM 2076 O O . GLY A 1 289 ? 27.333 3.654 -5.359 1.00 51.16 289 GLY A O 1
ATOM 2077 N N . PHE A 1 290 ? 29.368 4.578 -5.364 1.00 42.41 290 PHE A N 1
ATOM 2078 C CA . PHE A 1 290 ? 29.888 3.715 -6.427 1.00 42.41 290 PHE A CA 1
ATOM 2079 C C . PHE A 1 290 ? 31.273 3.211 -6.025 1.00 42.41 290 PHE A C 1
ATOM 2081 O O . PHE A 1 290 ? 32.307 3.639 -6.533 1.00 42.41 290 PHE A O 1
ATOM 2088 N N . HIS A 1 291 ? 31.275 2.264 -5.082 1.00 39.62 291 HIS A N 1
ATOM 2089 C CA . HIS A 1 291 ? 32.144 1.112 -5.279 1.00 39.62 291 HIS A CA 1
ATOM 2090 C C . HIS A 1 291 ? 31.855 0.595 -6.688 1.00 39.62 291 HIS A C 1
ATOM 2092 O O . HIS A 1 291 ? 30.691 0.491 -7.073 1.00 39.62 291 HIS A O 1
ATOM 2098 N N . ILE A 1 292 ? 32.905 0.323 -7.457 1.00 41.38 292 ILE A N 1
ATOM 2099 C CA . ILE A 1 292 ? 32.817 -0.421 -8.711 1.00 41.38 292 ILE A CA 1
ATOM 2100 C C . ILE A 1 292 ? 32.159 -1.765 -8.381 1.00 41.38 292 ILE A C 1
ATOM 2102 O O . ILE A 1 292 ? 32.810 -2.708 -7.954 1.00 41.38 292 ILE A O 1
ATOM 2106 N N . GLY A 1 293 ? 30.836 -1.796 -8.503 1.00 36.09 293 GLY A N 1
ATOM 2107 C CA . GLY A 1 293 ? 29.990 -2.973 -8.482 1.00 36.09 293 GLY A CA 1
ATOM 2108 C C . GLY A 1 293 ? 29.789 -3.422 -9.917 1.00 36.09 293 GLY A C 1
ATOM 2109 O O . GLY A 1 293 ? 28.687 -3.364 -10.451 1.00 36.09 293 GLY A O 1
ATOM 2110 N N . LEU A 1 294 ? 30.882 -3.821 -10.563 1.00 43.19 294 LEU A N 1
ATOM 2111 C CA . LEU A 1 294 ? 30.781 -4.986 -11.423 1.00 43.19 294 LEU A CA 1
ATOM 2112 C C . LEU A 1 294 ? 30.992 -6.180 -10.490 1.00 43.19 294 LEU A C 1
ATOM 2114 O O . LEU A 1 294 ? 32.051 -6.282 -9.880 1.00 43.19 294 LEU A O 1
ATOM 2118 N N . CYS A 1 295 ? 29.967 -7.031 -10.421 1.00 40.78 295 CYS A N 1
ATOM 2119 C CA . CYS A 1 295 ? 29.883 -8.299 -9.689 1.00 40.78 295 CYS A CA 1
ATOM 2120 C C . CYS A 1 295 ? 29.622 -8.186 -8.178 1.00 40.78 295 CYS A C 1
ATOM 2122 O O . CYS A 1 295 ? 30.484 -7.762 -7.427 1.00 40.78 295 CYS A O 1
ATOM 2124 N N . GLU A 1 296 ? 28.422 -8.587 -7.749 1.00 35.09 296 GLU A N 1
ATOM 2125 C CA . GLU A 1 296 ? 28.234 -9.691 -6.791 1.00 35.09 296 GLU A CA 1
ATOM 2126 C C . GLU A 1 296 ? 26.719 -9.944 -6.698 1.00 35.09 296 GLU A C 1
ATOM 2128 O O . GLU A 1 296 ? 26.004 -9.427 -5.837 1.00 35.09 296 GLU A O 1
ATOM 2133 N N . GLU A 1 297 ? 26.199 -10.747 -7.626 1.00 34.69 297 GLU A N 1
ATOM 2134 C CA . GLU A 1 297 ? 25.147 -11.669 -7.220 1.00 34.69 297 GLU A CA 1
ATOM 2135 C C . GLU A 1 297 ? 25.729 -12.447 -6.044 1.00 34.69 297 GLU A C 1
ATOM 2137 O O . GLU A 1 297 ? 26.801 -13.033 -6.172 1.00 34.69 297 GLU A O 1
ATOM 2142 N N . ARG A 1 298 ? 25.093 -12.357 -4.875 1.00 40.91 298 ARG A N 1
ATOM 2143 C CA . ARG A 1 298 ? 25.506 -13.066 -3.665 1.00 40.91 298 ARG A CA 1
ATOM 2144 C C . ARG A 1 298 ? 25.292 -14.568 -3.880 1.00 40.91 298 ARG A C 1
ATOM 2146 O O . ARG A 1 298 ? 24.392 -15.161 -3.295 1.00 40.91 298 ARG A O 1
ATOM 2153 N N . THR A 1 299 ? 26.132 -15.193 -4.696 1.00 40.56 299 THR A N 1
ATOM 2154 C CA . THR A 1 299 ? 26.456 -16.607 -4.571 1.00 40.56 299 THR A CA 1
ATOM 2155 C C . THR A 1 299 ? 27.601 -16.691 -3.585 1.00 40.56 299 THR A C 1
ATOM 2157 O O . THR A 1 299 ? 28.752 -16.408 -3.895 1.00 40.56 299 THR A O 1
ATOM 2160 N N . ASN A 1 300 ? 27.216 -17.010 -2.359 1.00 34.72 300 ASN A N 1
ATOM 2161 C CA . ASN A 1 300 ? 28.053 -17.468 -1.269 1.00 34.72 300 ASN A CA 1
ATOM 2162 C C . ASN A 1 300 ? 29.340 -18.175 -1.760 1.00 34.72 300 ASN A C 1
ATOM 2164 O O . ASN A 1 300 ? 29.276 -19.263 -2.332 1.00 34.72 300 ASN A O 1
ATOM 2168 N N . ILE A 1 301 ? 30.502 -17.554 -1.537 1.00 45.16 301 ILE A N 1
ATOM 2169 C CA . ILE A 1 301 ? 31.827 -18.098 -1.887 1.00 45.16 301 ILE A CA 1
ATOM 2170 C C . ILE A 1 301 ? 32.150 -19.390 -1.110 1.00 45.16 301 ILE A C 1
ATOM 2172 O O . ILE A 1 301 ? 32.972 -20.181 -1.565 1.00 45.16 301 ILE A O 1
ATOM 2176 N N . ASP A 1 302 ? 31.426 -19.686 -0.026 1.00 46.97 302 ASP A N 1
ATOM 2177 C CA . ASP A 1 302 ? 31.528 -20.976 0.667 1.00 46.97 302 ASP A CA 1
ATOM 2178 C C . ASP A 1 302 ? 30.776 -22.114 -0.059 1.00 46.97 302 ASP A C 1
ATOM 2180 O O . ASP A 1 302 ? 30.967 -23.291 0.257 1.00 46.97 302 ASP A O 1
ATOM 2184 N N . ASP A 1 303 ? 29.930 -21.796 -1.048 1.00 46.38 303 ASP A N 1
ATOM 2185 C CA . ASP A 1 303 ? 29.160 -22.784 -1.812 1.00 46.38 303 ASP A CA 1
ATOM 2186 C C . ASP A 1 303 ? 29.881 -23.204 -3.104 1.00 46.38 303 ASP A C 1
ATOM 2188 O O . ASP A 1 303 ? 29.837 -24.369 -3.486 1.00 46.38 303 ASP A O 1
ATOM 2192 N N . LEU A 1 304 ? 30.650 -22.311 -3.739 1.00 48.16 304 LEU A N 1
ATOM 2193 C CA . LEU A 1 304 ? 31.395 -22.642 -4.964 1.00 48.16 304 LEU A CA 1
ATOM 2194 C C . LEU A 1 304 ? 32.582 -23.581 -4.709 1.00 48.16 304 LEU A C 1
ATOM 2196 O O . LEU A 1 304 ? 32.808 -24.490 -5.506 1.00 48.16 304 LEU A O 1
ATOM 2200 N N . ASP A 1 305 ? 33.260 -23.459 -3.567 1.00 55.81 305 ASP A N 1
ATOM 2201 C CA . ASP A 1 305 ? 34.331 -24.388 -3.176 1.00 55.81 305 ASP A CA 1
ATOM 2202 C C . ASP A 1 305 ? 33.766 -25.785 -2.829 1.00 55.81 305 ASP A C 1
ATOM 2204 O O . ASP A 1 305 ? 34.393 -26.820 -3.080 1.00 55.81 305 ASP A O 1
ATOM 2208 N N . ASN A 1 306 ? 32.530 -25.842 -2.315 1.00 54.56 306 ASN A N 1
ATOM 2209 C CA . ASN A 1 306 ? 31.807 -27.090 -2.061 1.00 54.56 306 ASN A CA 1
ATOM 2210 C C . ASN A 1 306 ? 31.216 -27.700 -3.338 1.00 54.56 306 ASN A C 1
ATOM 2212 O O . ASN A 1 306 ? 31.222 -28.924 -3.480 1.00 54.56 306 ASN A O 1
ATOM 2216 N N . VAL A 1 307 ? 30.769 -26.883 -4.294 1.00 54.41 307 VAL A N 1
ATOM 2217 C CA . VAL A 1 307 ? 30.260 -27.335 -5.595 1.00 54.41 307 VAL A CA 1
ATOM 2218 C C . VAL A 1 307 ? 31.399 -27.783 -6.511 1.00 54.41 307 VAL A C 1
ATOM 2220 O O . VAL A 1 307 ? 31.263 -28.827 -7.147 1.00 54.41 307 VAL A O 1
ATOM 2223 N N . GLU A 1 308 ? 32.554 -27.108 -6.530 1.00 52.31 308 GLU A N 1
ATOM 2224 C CA . GLU A 1 308 ? 33.744 -27.608 -7.233 1.00 52.31 308 GLU A CA 1
ATOM 2225 C C . GLU A 1 308 ? 34.260 -28.903 -6.598 1.00 52.31 308 GLU A C 1
ATOM 2227 O O . GLU A 1 308 ? 34.530 -29.865 -7.321 1.00 52.31 308 GLU A O 1
ATOM 2232 N N . ARG A 1 309 ? 34.294 -29.018 -5.262 1.00 55.25 309 ARG A N 1
ATOM 2233 C CA . ARG A 1 309 ? 34.621 -30.294 -4.597 1.00 55.25 309 ARG A CA 1
ATOM 2234 C C . ARG A 1 309 ? 33.583 -31.386 -4.867 1.00 55.25 309 ARG A C 1
ATOM 2236 O O . ARG A 1 309 ? 33.967 -32.542 -5.061 1.00 55.25 309 ARG A O 1
ATOM 2243 N N . ALA A 1 310 ? 32.294 -31.057 -4.950 1.00 52.47 310 ALA A N 1
ATOM 2244 C CA . ALA A 1 310 ? 31.232 -32.006 -5.288 1.00 52.47 310 ALA A CA 1
ATOM 2245 C C . ALA A 1 310 ? 31.276 -32.433 -6.766 1.00 52.47 310 ALA A C 1
ATOM 2247 O O . ALA A 1 310 ? 31.048 -33.606 -7.076 1.00 52.47 310 ALA A O 1
ATOM 2248 N N . LEU A 1 311 ? 31.636 -31.529 -7.681 1.00 51.12 311 LEU A N 1
ATOM 2249 C CA . LEU A 1 311 ? 31.821 -31.820 -9.103 1.00 51.12 311 LEU A CA 1
ATOM 2250 C C . LEU A 1 311 ? 33.098 -32.633 -9.345 1.00 51.12 311 LEU A C 1
ATOM 2252 O O . LEU A 1 311 ? 33.036 -33.621 -10.079 1.00 51.12 311 LEU A O 1
ATOM 2256 N N . PHE A 1 312 ? 34.211 -32.338 -8.667 1.00 50.72 312 PHE A N 1
ATOM 2257 C CA . PHE A 1 312 ? 35.419 -33.171 -8.715 1.00 50.72 312 PHE A CA 1
ATOM 2258 C C . PHE A 1 312 ? 35.192 -34.558 -8.089 1.00 50.72 312 PHE A C 1
ATOM 2260 O O . PHE A 1 312 ? 35.615 -35.565 -8.665 1.00 50.72 312 PHE A O 1
ATOM 2267 N N . ALA A 1 313 ? 34.446 -34.667 -6.984 1.00 53.03 313 ALA A N 1
ATOM 2268 C CA . ALA A 1 313 ? 34.079 -35.959 -6.396 1.00 53.03 313 ALA A CA 1
ATOM 2269 C C . ALA A 1 313 ? 33.104 -36.766 -7.282 1.00 53.03 313 ALA A C 1
ATOM 2271 O O . ALA A 1 313 ? 33.242 -37.988 -7.407 1.00 53.03 313 ALA A O 1
ATOM 2272 N N . SER A 1 314 ? 32.155 -36.101 -7.954 1.00 48.22 314 SER A N 1
ATOM 2273 C CA . SER A 1 314 ? 31.203 -36.732 -8.882 1.00 48.22 314 SER A CA 1
ATOM 2274 C C . SER A 1 314 ? 31.881 -37.204 -10.173 1.00 48.22 314 SER A C 1
ATOM 2276 O O . SER A 1 314 ? 31.585 -38.296 -10.662 1.00 48.22 314 SER A O 1
ATOM 2278 N N . ASN A 1 315 ? 32.839 -36.435 -10.702 1.00 43.50 315 ASN A N 1
ATOM 2279 C CA . ASN A 1 315 ? 33.569 -36.787 -11.922 1.00 43.50 315 ASN A CA 1
ATOM 2280 C C . ASN A 1 315 ? 34.608 -37.897 -11.672 1.00 43.50 315 ASN A C 1
ATOM 2282 O O . ASN A 1 315 ? 34.804 -38.776 -12.511 1.00 43.50 315 ASN A O 1
ATOM 2286 N N . THR A 1 316 ? 35.190 -37.946 -10.468 1.00 50.81 316 THR A N 1
ATOM 2287 C CA . THR A 1 316 ? 36.074 -39.050 -10.056 1.00 50.81 316 THR A CA 1
ATOM 2288 C C . THR A 1 316 ? 35.293 -40.360 -9.858 1.00 50.81 316 THR A C 1
ATOM 2290 O O . THR A 1 316 ? 35.754 -41.406 -10.312 1.00 50.81 316 THR A O 1
ATOM 2293 N N . LYS A 1 317 ? 34.066 -40.317 -9.303 1.00 46.59 317 LYS A N 1
ATOM 2294 C CA . LYS A 1 317 ? 33.160 -41.487 -9.239 1.00 46.59 317 LYS A CA 1
ATOM 2295 C C . LYS A 1 317 ? 32.631 -41.931 -10.611 1.00 46.59 317 LYS A C 1
ATOM 2297 O O . LYS A 1 317 ? 32.446 -43.125 -10.838 1.00 46.59 317 LYS A O 1
ATOM 2302 N N . ARG A 1 318 ? 32.405 -40.999 -11.546 1.00 43.75 318 ARG A N 1
ATOM 2303 C CA . ARG A 1 318 ? 32.007 -41.332 -12.928 1.00 43.75 318 ARG A CA 1
ATOM 2304 C C . ARG A 1 318 ? 33.149 -41.983 -13.716 1.00 43.75 318 ARG A C 1
ATOM 2306 O O . ARG A 1 318 ? 32.912 -42.955 -14.428 1.00 43.75 318 ARG A O 1
ATOM 2313 N N . ASN A 1 319 ? 34.388 -41.524 -13.527 1.00 42.31 319 ASN A N 1
ATOM 2314 C CA . ASN A 1 319 ? 35.566 -42.113 -14.173 1.00 42.31 319 ASN A CA 1
ATOM 2315 C C . ASN A 1 319 ? 36.015 -43.451 -13.560 1.00 42.31 319 ASN A C 1
ATOM 2317 O O . ASN A 1 319 ? 36.582 -44.275 -14.280 1.00 42.31 319 ASN A O 1
ATOM 2321 N N . SER A 1 320 ? 35.735 -43.725 -12.279 1.00 49.91 320 SER A N 1
ATOM 2322 C CA . SER A 1 320 ? 35.960 -45.059 -11.700 1.00 49.91 320 SER A CA 1
ATOM 2323 C C . SER A 1 320 ? 34.923 -46.084 -12.179 1.00 49.91 320 SER A C 1
ATOM 2325 O O . SER A 1 320 ? 35.299 -47.208 -12.501 1.00 49.91 320 SER A O 1
ATOM 2327 N N . GLY A 1 321 ? 33.654 -45.690 -12.344 1.00 46.91 321 GLY A N 1
ATOM 2328 C CA . GLY A 1 321 ? 32.613 -46.551 -12.928 1.00 46.91 321 GLY A CA 1
ATOM 2329 C C . GLY A 1 321 ? 32.844 -46.876 -14.411 1.00 46.91 321 GLY A C 1
ATOM 2330 O O . GLY A 1 321 ? 32.628 -48.006 -14.846 1.00 46.91 321 GLY A O 1
ATOM 2331 N N . PHE A 1 322 ? 33.370 -45.926 -15.192 1.00 45.19 322 PHE A N 1
ATOM 2332 C CA . PHE A 1 322 ? 33.697 -46.164 -16.606 1.00 45.19 322 PHE A CA 1
ATOM 2333 C C . PHE A 1 322 ? 34.941 -47.058 -16.792 1.00 45.19 322 PHE A C 1
ATOM 2335 O O . PHE A 1 322 ? 35.050 -47.777 -17.786 1.00 45.19 322 PHE A O 1
ATOM 2342 N N . ARG A 1 323 ? 35.863 -47.072 -15.816 1.00 46.00 323 ARG A N 1
ATOM 2343 C CA . ARG A 1 323 ? 37.023 -47.983 -15.795 1.00 46.00 323 ARG A CA 1
ATOM 2344 C C . ARG A 1 323 ? 36.688 -49.396 -15.301 1.00 46.00 323 ARG A C 1
ATOM 2346 O O . ARG A 1 323 ? 37.364 -50.333 -15.718 1.00 46.00 323 ARG A O 1
ATOM 2353 N N . GLU A 1 324 ? 35.641 -49.584 -14.496 1.00 46.88 324 GLU A N 1
ATOM 2354 C CA . GLU A 1 324 ? 35.128 -50.930 -14.189 1.00 46.88 324 GLU A CA 1
ATOM 2355 C C . GLU A 1 324 ? 34.342 -51.539 -15.360 1.00 46.88 324 GLU A C 1
ATOM 2357 O O . GLU A 1 324 ? 34.518 -52.717 -15.673 1.00 46.88 324 GLU A O 1
ATOM 2362 N N . LEU A 1 325 ? 33.545 -50.748 -16.086 1.00 45.34 325 LEU A N 1
ATOM 2363 C CA . LEU A 1 325 ? 32.779 -51.253 -17.235 1.00 45.34 325 LEU A CA 1
ATOM 2364 C C . LEU A 1 325 ? 33.662 -51.604 -18.448 1.00 45.34 325 LEU A C 1
ATOM 2366 O O . LE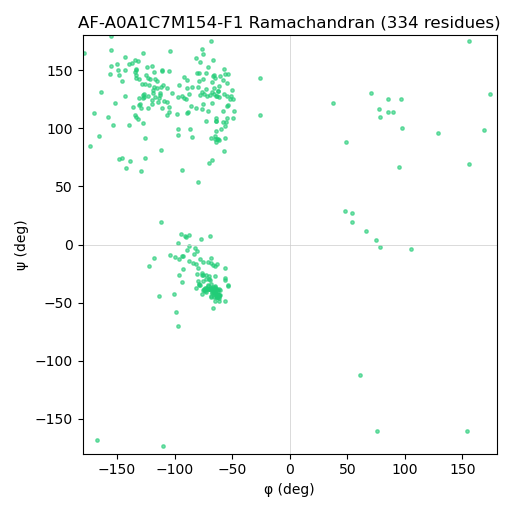U A 1 325 ? 33.326 -52.518 -19.211 1.00 45.34 325 LEU A O 1
ATOM 2370 N N . SER A 1 326 ? 34.827 -50.962 -18.603 1.00 44.75 326 SER A N 1
ATOM 2371 C CA . SER A 1 326 ? 35.796 -51.338 -19.644 1.00 44.75 326 SER A CA 1
ATOM 2372 C C . SER A 1 326 ? 36.594 -52.608 -19.305 1.00 44.75 326 SER A C 1
ATOM 2374 O O . SER A 1 326 ? 36.971 -53.344 -20.215 1.00 44.75 326 SER A O 1
ATOM 2376 N N . GLN A 1 327 ? 36.773 -52.938 -18.019 1.00 47.28 327 GLN A N 1
ATOM 2377 C CA . GLN A 1 327 ? 37.390 -54.199 -17.573 1.00 47.28 327 GLN A CA 1
ATOM 2378 C C . GLN A 1 327 ? 36.411 -55.387 -17.612 1.00 47.28 327 GLN A C 1
ATOM 2380 O O . GLN A 1 327 ? 36.820 -56.514 -17.900 1.00 47.28 327 GLN A O 1
ATOM 2385 N N . ILE A 1 328 ? 35.111 -55.154 -17.392 1.00 48.47 328 ILE A N 1
ATOM 2386 C CA . ILE A 1 328 ? 34.077 -56.199 -17.497 1.00 48.47 328 ILE A CA 1
ATOM 2387 C C . ILE A 1 328 ? 33.822 -56.577 -18.966 1.00 48.47 328 ILE A C 1
ATOM 2389 O O . ILE A 1 328 ? 33.694 -57.759 -19.282 1.00 48.47 328 ILE A O 1
ATOM 2393 N N . THR A 1 329 ? 33.859 -55.614 -19.892 1.00 45.25 329 THR A N 1
ATOM 2394 C CA . THR A 1 329 ? 33.650 -55.889 -21.328 1.00 45.25 329 THR A CA 1
ATOM 2395 C C . THR A 1 329 ? 34.821 -56.659 -21.961 1.00 45.25 329 THR A C 1
ATOM 2397 O O . THR A 1 329 ? 34.607 -57.480 -22.852 1.00 45.25 329 THR A O 1
ATOM 2400 N N . TYR A 1 330 ? 36.054 -56.496 -21.462 1.00 37.25 330 TYR A N 1
ATOM 2401 C CA . TYR A 1 330 ? 37.221 -57.226 -21.983 1.00 37.25 330 TYR A CA 1
ATOM 2402 C C . TYR A 1 330 ? 37.339 -58.673 -21.465 1.00 37.25 330 TYR A C 1
ATOM 2404 O O . TYR A 1 330 ? 37.974 -59.509 -22.106 1.00 37.25 330 TYR A O 1
ATOM 2412 N N . ARG A 1 331 ? 36.699 -59.018 -20.337 1.00 45.50 331 ARG A N 1
ATOM 2413 C CA . ARG A 1 331 ? 36.714 -60.394 -19.798 1.00 45.50 331 ARG A CA 1
ATOM 2414 C C . ARG A 1 331 ? 35.667 -61.323 -20.415 1.00 45.50 331 ARG A C 1
ATOM 2416 O O . ARG A 1 331 ? 35.831 -62.537 -20.321 1.00 45.50 331 ARG A O 1
ATOM 2423 N N . THR A 1 332 ? 34.656 -60.797 -21.104 1.00 46.03 332 THR A N 1
ATOM 2424 C CA . THR A 1 332 ? 33.632 -61.625 -21.769 1.00 46.03 332 THR A CA 1
ATOM 2425 C C . THR A 1 332 ? 34.031 -62.043 -23.196 1.00 46.03 332 THR A C 1
ATOM 2427 O O . THR A 1 332 ? 33.470 -62.997 -23.725 1.00 46.03 332 THR A O 1
ATOM 2430 N N . PHE A 1 333 ? 35.055 -61.424 -23.802 1.00 45.56 333 PHE A N 1
ATOM 2431 C CA . PHE A 1 333 ? 35.557 -61.787 -25.143 1.00 45.56 333 PHE A CA 1
ATOM 2432 C C . PHE A 1 333 ? 36.787 -62.719 -25.148 1.00 45.56 333 PHE A C 1
ATOM 2434 O O . PHE A 1 333 ? 37.266 -63.090 -26.212 1.00 45.56 333 PHE A O 1
ATOM 2441 N N . SER A 1 334 ? 37.286 -63.139 -23.977 1.00 47.19 334 SER A N 1
ATOM 2442 C CA . SER A 1 334 ? 38.418 -64.081 -23.832 1.00 47.19 334 SER A CA 1
ATOM 2443 C C . SER A 1 334 ? 38.002 -65.447 -23.244 1.00 47.19 334 SER A C 1
ATOM 2445 O O . SER A 1 334 ? 38.821 -66.209 -22.735 1.00 47.19 334 SER A O 1
ATOM 2447 N N . ARG A 1 335 ? 36.708 -65.784 -23.315 1.00 51.56 335 ARG A N 1
ATOM 2448 C CA . ARG A 1 335 ? 36.197 -67.155 -23.140 1.00 51.56 335 ARG A CA 1
ATOM 2449 C C . ARG A 1 335 ? 35.105 -67.447 -24.166 1.00 51.56 335 ARG A C 1
ATOM 2451 O O . ARG A 1 335 ? 33.929 -67.521 -23.819 1.00 51.56 335 ARG A O 1
ATOM 2458 N N . LYS A 1 336 ? 35.517 -67.596 -25.419 1.00 45.19 336 LYS A N 1
ATOM 2459 C CA . LYS A 1 336 ? 34.932 -68.485 -26.426 1.00 45.19 336 LYS A CA 1
ATOM 2460 C C . LYS A 1 336 ? 35.983 -68.749 -27.490 1.00 45.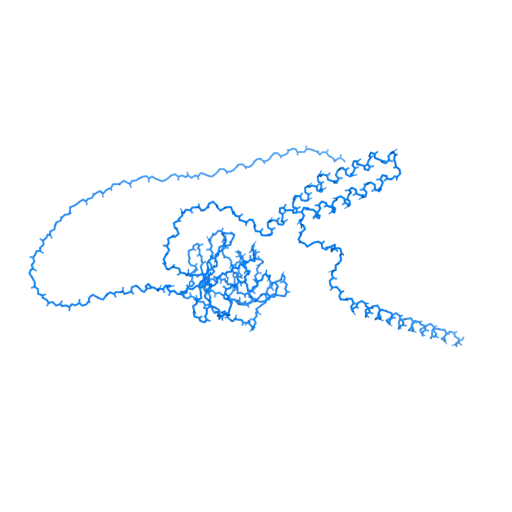19 336 LYS A C 1
ATOM 2462 O O . LYS A 1 336 ? 36.717 -67.789 -27.807 1.00 45.19 336 LYS A O 1
#

Solvent-accessible surface area (backbone atoms only — not comparable to full-atom values): 20610 Å² total; per-residue (Å²): 137,90,83,88,86,84,90,80,90,81,86,84,88,83,88,82,88,84,83,90,84,85,90,83,88,90,81,88,82,86,84,85,88,80,91,81,90,80,84,89,84,93,76,95,72,84,80,82,73,79,74,77,78,73,79,72,34,81,86,32,19,19,38,73,51,73,47,92,72,43,35,33,45,35,41,39,44,57,90,68,27,31,39,38,36,45,28,37,60,46,72,56,65,85,10,31,45,34,44,26,56,30,74,49,64,42,76,14,54,25,45,36,38,31,70,3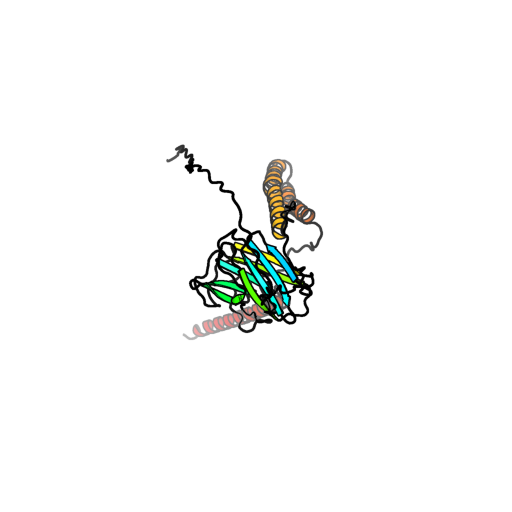8,99,86,75,48,71,32,68,24,47,26,38,19,93,36,100,55,88,60,43,64,45,92,76,55,98,62,64,74,44,78,34,69,93,76,32,40,79,63,83,66,48,31,31,46,29,33,35,30,63,52,71,94,68,52,60,47,51,22,27,41,36,38,20,62,61,55,63,88,53,71,53,58,74,52,71,70,70,81,56,82,47,69,50,64,52,72,43,47,43,69,41,74,41,77,72,78,88,76,87,70,86,68,81,68,85,71,76,70,76,71,49,75,63,56,52,48,52,53,54,50,53,53,52,49,47,48,43,62,71,45,41,50,55,51,27,51,50,50,36,63,63,32,58,81,78,42,94,58,23,64,59,55,29,49,42,47,60,50,53,50,48,50,52,52,54,54,62,72,68,46,97,76,82,73,72,87,75,77,79,76,79,87,69,57,73,79,50,54,61,49,46,52,51,47,49,53,52,50,51,51,53,52,54,52,54,54,54,50,53,56,54,56,59,59,60,66,71,76,72,122

Secondary structure (DSSP, 8-state):
---------------------------------------------------------TT-EEEEEEETTTEEEEEEEETTEEEEEEEE-SSS--SEEEEEESSSSBT--EEEEEE-TTS-EEEEEEEBSSSS--EE-SS-SS--EE-GGG-B--SSS-EEEEEEE--S-SEEEEEEEEESS--S--STT---PPPSEEEEEEEETTSB--SS---------------HHHHHHHHHHHHHHIIIIIIHHHHHHHHHHHTTT-TTHHHHHHIIIIIHHHHHHHHHH-SSS-----------HHHHHHHHHHHHHHHHHHHHHHHHHHHHHHHSSS--

InterPro domains:
  IPR005018 DOMON domain [PS50836] (67-179)
  IPR005018 DOMON domain [SM00664] (96-179)
  IPR015920 Cellobiose dehydrogenase-like, cytochrome domain [PF16010] (87-207)
  IPR015920 Cellobiose dehydrogenase-like, cytochrome domain [cd09630] (74-205)

Radius of gyration: 35.55 Å; Cα contacts (8 Å, |Δi|>4): 426; chains: 1; bounding box: 97×109×94 Å

pLDDT: mean 72.25, std 24.37, range [29.86, 98.38]